Protein AF-A0AAV2TDB1-F1 (afdb_monomer_lite)

Secondary structure (DSSP, 8-state):
--HHHHHHTT---TT---SSGGGGSS--HHHHHSSSS---S--SHHHHHHHT------HHHHHT--GGGEEEEES--TT--HHHHHHHHHHHHHHTHHHHTTSS-S-PPPPP--------------------PPPS---S-----PSPEEEEEE-TTT--EEEEEEEE-SSHHHHHHHHHHHHHHHTS---SS-------SSTTGGG-EEEE-HHHHSTT---GGGT--SB--GGGT--B-SSSSSPPPPPP-----

Sequence (257 aa):
MDLSNRISEQKSDLNVWYPQIRSYGFYDPVMAGSIDGTDKVPHDRAILRVLNASYKPVCSSYIGFTPKATVFVGRLPYTVDEPTLFEALRKLLLSSKSRSSRHWRSRSPQPRSRHADEDDKTSKDRRARRQRSRSPFASPESVSTKWPKIRIVRNVVTGYPCGYAFACFESADDAARVLSSWQHQCNRFCPQGKAKPQGLDIPNGEKVILEPALGETLPGWRPRRLGGGLGGRKEAGQLRFGGVARPFRRPFTFSHT

Structure (mmCIF, N/CA/C/O backbone):
data_AF-A0AAV2TDB1-F1
#
_entry.id   AF-A0AAV2TDB1-F1
#
loop_
_atom_site.group_PDB
_atom_site.id
_atom_site.type_symbol
_atom_site.label_atom_id
_atom_site.label_alt_id
_atom_site.label_comp_id
_atom_site.label_asym_id
_atom_site.label_entity_id
_atom_site.label_seq_id
_atom_site.pdbx_PDB_ins_code
_atom_site.Cartn_x
_atom_site.Cartn_y
_atom_site.Cartn_z
_atom_site.occupancy
_atom_site.B_iso_or_equiv
_atom_site.auth_seq_id
_atom_site.auth_comp_id
_atom_site.auth_asym_id
_atom_site.auth_atom_id
_atom_site.pdbx_PDB_model_num
ATOM 1 N N . MET A 1 1 ? 14.658 27.438 -25.349 1.00 41.91 1 MET A N 1
ATOM 2 C CA . MET A 1 1 ? 15.416 27.060 -24.138 1.00 41.91 1 MET A CA 1
ATOM 3 C C . MET A 1 1 ? 14.788 25.796 -23.598 1.00 41.91 1 MET A C 1
ATOM 5 O O . MET A 1 1 ? 13.602 25.793 -23.297 1.00 41.91 1 MET A O 1
ATOM 9 N N . ASP A 1 2 ? 15.553 24.718 -23.664 1.00 41.25 2 ASP A N 1
ATOM 10 C CA . ASP A 1 2 ? 15.077 23.341 -23.687 1.00 41.25 2 ASP A CA 1
ATOM 11 C C . ASP A 1 2 ? 14.701 22.845 -22.275 1.00 41.25 2 ASP A C 1
ATOM 13 O O . ASP A 1 2 ? 15.463 23.022 -21.322 1.00 41.25 2 ASP A O 1
ATOM 17 N N . LEU A 1 3 ? 13.508 22.257 -22.121 1.00 41.34 3 LEU A N 1
ATOM 18 C CA . LEU A 1 3 ? 12.998 21.721 -20.842 1.00 41.34 3 LEU A CA 1
ATOM 19 C C . LEU A 1 3 ? 13.862 20.559 -20.319 1.00 41.34 3 LEU A C 1
ATOM 21 O O . LEU A 1 3 ? 13.837 20.257 -19.126 1.00 41.34 3 LEU A O 1
ATOM 25 N N . SER A 1 4 ? 14.654 19.952 -21.206 1.00 46.19 4 SER A N 1
ATOM 26 C CA . SER A 1 4 ? 15.685 18.958 -20.904 1.00 46.19 4 SER A CA 1
ATOM 27 C C . SER A 1 4 ? 16.757 19.500 -19.946 1.00 46.19 4 SER A C 1
ATOM 29 O O . SER A 1 4 ? 17.140 18.806 -19.001 1.00 46.19 4 SER A O 1
ATOM 31 N N . ASN A 1 5 ? 17.155 20.767 -20.104 1.00 40.50 5 ASN A N 1
ATOM 32 C CA . ASN A 1 5 ? 18.221 21.379 -19.307 1.00 40.50 5 ASN A CA 1
ATOM 33 C C . ASN A 1 5 ? 17.772 21.748 -17.887 1.00 40.50 5 ASN A C 1
ATOM 35 O O . ASN A 1 5 ? 18.563 21.718 -16.945 1.00 40.50 5 ASN A O 1
ATOM 39 N N . ARG A 1 6 ? 16.476 22.019 -17.693 1.00 39.34 6 ARG A N 1
ATOM 40 C CA . ARG A 1 6 ? 15.928 22.356 -16.370 1.00 39.34 6 ARG A CA 1
ATOM 41 C C . ARG A 1 6 ? 15.782 21.122 -15.462 1.00 39.34 6 ARG A C 1
ATOM 43 O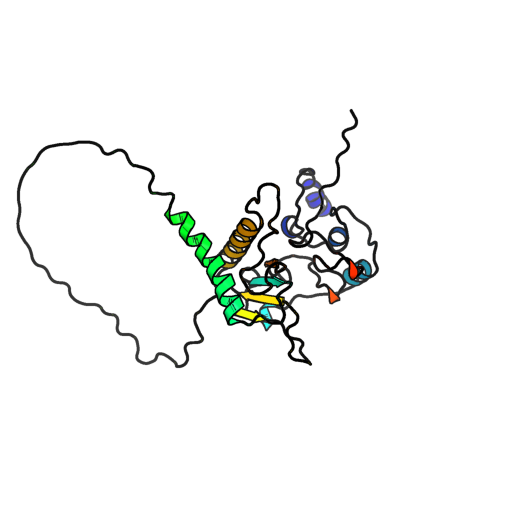 O . ARG A 1 6 ? 15.743 21.260 -14.244 1.00 39.34 6 ARG A O 1
ATOM 50 N N . ILE A 1 7 ? 15.739 19.919 -16.045 1.00 47.38 7 ILE A N 1
ATOM 51 C CA . ILE A 1 7 ? 15.765 18.640 -15.312 1.00 47.38 7 ILE A CA 1
ATOM 52 C C . ILE A 1 7 ? 17.213 18.210 -15.018 1.00 47.38 7 ILE A C 1
ATOM 54 O O . ILE A 1 7 ? 17.469 17.592 -13.984 1.00 47.38 7 ILE A O 1
ATOM 58 N N . SER A 1 8 ? 18.181 18.560 -15.875 1.00 41.69 8 SER A N 1
ATOM 59 C CA . SER A 1 8 ? 19.597 18.252 -15.626 1.00 41.69 8 SER A CA 1
ATOM 60 C C . SER A 1 8 ? 20.237 19.126 -14.543 1.00 41.69 8 SER A C 1
ATOM 62 O O . SER A 1 8 ? 21.132 18.648 -13.852 1.00 41.69 8 SER A O 1
ATOM 64 N N . GLU A 1 9 ? 19.762 20.358 -14.337 1.00 37.78 9 GLU A N 1
ATOM 65 C CA . GLU A 1 9 ? 20.316 21.284 -13.332 1.00 37.78 9 GLU A CA 1
ATOM 66 C C . GLU A 1 9 ? 19.864 21.014 -11.883 1.00 37.78 9 GLU A C 1
ATOM 68 O O . GLU A 1 9 ? 20.459 21.553 -10.957 1.00 37.78 9 GLU A O 1
ATOM 73 N N . GLN A 1 10 ? 18.890 20.124 -11.640 1.00 43.12 10 GLN A N 1
ATOM 74 C CA . GLN A 1 10 ? 18.557 19.642 -10.282 1.00 43.12 10 GLN A CA 1
ATOM 75 C C . GLN A 1 10 ? 19.325 18.373 -9.870 1.00 43.12 10 GLN A C 1
ATOM 77 O O . GLN A 1 10 ? 19.032 17.755 -8.847 1.00 43.12 10 GLN A O 1
ATOM 82 N N . LYS A 1 11 ? 20.311 17.944 -10.663 1.00 43.66 11 LYS A N 1
ATOM 83 C CA . LYS A 1 11 ? 21.023 16.672 -10.476 1.00 43.66 11 LYS A CA 1
ATOM 84 C C . LYS A 1 11 ? 22.318 16.809 -9.660 1.00 43.66 11 LYS A C 1
ATOM 86 O O . LYS A 1 11 ? 23.260 16.053 -9.886 1.00 43.66 11 LYS A O 1
ATOM 91 N N . SER A 1 12 ? 22.366 17.751 -8.715 1.00 41.41 12 SER A N 1
ATOM 92 C CA . SER A 1 12 ? 23.548 18.064 -7.894 1.00 41.41 12 SER A CA 1
ATOM 93 C C . SER A 1 12 ? 23.312 17.966 -6.377 1.00 41.41 12 SER A C 1
ATOM 95 O O . SER A 1 12 ? 23.893 18.739 -5.631 1.00 41.41 12 SER A O 1
ATOM 97 N N . ASP A 1 13 ? 22.523 16.983 -5.928 1.00 45.34 13 ASP A N 1
ATOM 98 C CA . ASP A 1 13 ? 22.465 16.511 -4.526 1.00 45.34 13 ASP A CA 1
ATOM 99 C C . ASP A 1 13 ? 22.601 14.969 -4.475 1.00 45.34 13 ASP A C 1
ATOM 101 O O . ASP A 1 13 ? 21.833 14.243 -3.841 1.00 45.34 13 ASP A O 1
ATOM 105 N N . LEU A 1 14 ? 23.577 14.423 -5.210 1.00 51.72 14 LEU A N 1
ATOM 106 C CA . LEU A 1 14 ? 23.729 12.985 -5.507 1.00 51.72 14 LEU A CA 1
ATOM 107 C C . LEU A 1 14 ? 24.139 12.081 -4.324 1.00 51.72 14 LEU A C 1
ATOM 109 O O . LEU A 1 14 ? 24.548 10.944 -4.547 1.00 51.72 14 LEU A O 1
ATOM 113 N N . ASN A 1 15 ? 24.010 12.531 -3.075 1.00 60.28 15 ASN A N 1
ATOM 114 C CA . ASN A 1 15 ? 24.388 11.734 -1.900 1.00 60.28 15 ASN A CA 1
ATOM 115 C C . ASN A 1 15 ? 23.232 11.394 -0.950 1.00 60.28 15 ASN A C 1
ATOM 117 O O . ASN A 1 15 ? 23.452 10.746 0.077 1.00 60.28 15 ASN A O 1
ATOM 121 N N . VAL A 1 16 ? 21.996 11.788 -1.271 1.00 72.81 16 VAL A N 1
ATOM 122 C CA . VAL A 1 16 ? 20.847 11.466 -0.418 1.00 72.81 16 VAL A CA 1
ATOM 123 C C . VAL A 1 16 ? 20.249 10.121 -0.825 1.00 72.81 16 VAL A C 1
ATOM 125 O O . VAL A 1 16 ? 19.535 9.990 -1.817 1.00 72.81 16 VAL A O 1
ATOM 128 N N . TRP A 1 17 ? 20.568 9.090 -0.044 1.00 83.44 17 TRP A N 1
ATOM 129 C CA . TRP A 1 17 ? 20.005 7.752 -0.201 1.00 83.44 17 TRP A CA 1
ATOM 130 C C . TRP A 1 17 ? 18.731 7.602 0.633 1.00 83.44 17 TRP A C 1
ATOM 132 O O . TRP A 1 17 ? 18.739 7.899 1.831 1.00 83.44 17 TRP A O 1
ATOM 142 N N . TYR A 1 18 ? 17.658 7.076 0.033 1.00 88.56 18 TYR A N 1
ATOM 143 C CA . TYR A 1 18 ? 16.420 6.789 0.753 1.00 88.56 18 TYR A CA 1
ATOM 144 C C . TYR A 1 18 ? 16.087 5.291 0.736 1.00 88.56 18 TYR A C 1
ATOM 146 O O . TYR A 1 18 ? 16.051 4.673 -0.325 1.00 88.56 18 TYR A O 1
ATOM 154 N N . PRO A 1 19 ? 15.722 4.694 1.885 1.00 90.75 19 PRO A N 1
ATOM 155 C CA . PRO A 1 19 ? 15.341 3.281 1.950 1.00 90.75 19 PRO A CA 1
ATOM 156 C C . PRO A 1 19 ? 13.999 2.978 1.270 1.00 90.75 19 PRO A C 1
ATOM 158 O O . PRO A 1 19 ? 13.665 1.812 1.057 1.00 90.75 19 PRO A O 1
ATOM 161 N N . GLN A 1 20 ? 13.187 3.999 0.993 1.00 93.56 20 GLN A N 1
ATOM 162 C CA . GLN A 1 20 ? 11.815 3.850 0.521 1.00 93.56 20 GLN A CA 1
ATOM 163 C C . GLN A 1 20 ? 11.602 4.616 -0.781 1.00 93.56 20 GLN A C 1
ATOM 165 O O . GLN A 1 20 ? 11.953 5.789 -0.879 1.00 93.56 20 GLN A O 1
ATOM 170 N N . ILE A 1 21 ? 10.939 3.981 -1.749 1.00 94.19 21 ILE A N 1
ATOM 171 C CA . ILE A 1 21 ? 10.706 4.549 -3.083 1.00 94.19 21 ILE A CA 1
ATOM 172 C C . ILE A 1 21 ? 9.862 5.825 -3.031 1.00 94.19 21 ILE A C 1
ATOM 174 O O . ILE A 1 21 ? 10.075 6.745 -3.811 1.00 94.19 21 ILE A O 1
ATOM 178 N N . ARG A 1 22 ? 8.951 5.935 -2.053 1.00 92.94 22 ARG A N 1
ATOM 179 C CA . ARG A 1 22 ? 8.110 7.129 -1.880 1.00 92.94 22 ARG A CA 1
ATOM 180 C C . ARG A 1 22 ? 8.920 8.408 -1.657 1.00 92.94 22 ARG A C 1
ATOM 182 O O . ARG A 1 22 ? 8.448 9.476 -2.022 1.00 92.94 22 ARG A O 1
ATOM 189 N N . SER A 1 23 ? 10.114 8.306 -1.069 1.00 93.19 23 SER A N 1
ATOM 190 C CA . SER A 1 23 ? 10.977 9.461 -0.797 1.00 93.19 23 SER A CA 1
ATOM 191 C C . SER A 1 23 ? 11.564 10.069 -2.070 1.00 93.19 23 SER A C 1
ATOM 193 O O . SER A 1 23 ? 11.931 11.235 -2.058 1.00 93.19 23 SER A O 1
ATOM 195 N N . TYR A 1 24 ? 11.590 9.312 -3.169 1.00 92.12 24 TYR A N 1
ATOM 196 C CA . TYR A 1 24 ? 12.001 9.793 -4.487 1.00 92.12 24 TYR A CA 1
ATOM 197 C C . TYR A 1 24 ? 10.859 10.478 -5.258 1.00 92.12 24 TYR A C 1
ATOM 199 O O . TYR A 1 24 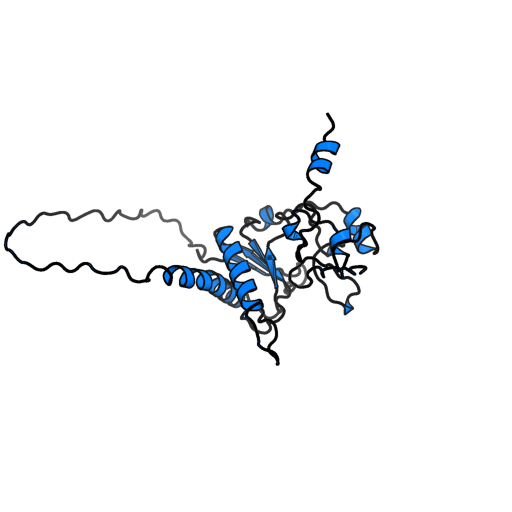? 11.086 11.031 -6.327 1.00 92.12 24 TYR A O 1
ATOM 207 N N . GLY A 1 25 ? 9.617 10.431 -4.758 1.00 93.19 25 GLY A N 1
ATOM 208 C CA . GLY A 1 25 ? 8.462 11.104 -5.367 1.00 93.19 25 GLY A CA 1
ATOM 209 C C . GLY A 1 25 ? 7.878 10.439 -6.622 1.00 93.19 25 GLY A C 1
ATOM 210 O O . GLY A 1 25 ? 6.810 10.845 -7.075 1.00 93.19 25 GLY A O 1
ATOM 211 N N . PHE A 1 26 ? 8.513 9.395 -7.158 1.00 94.19 26 PHE A N 1
ATOM 212 C CA . PHE A 1 26 ? 8.046 8.646 -8.327 1.00 94.19 26 PHE A CA 1
ATOM 213 C C . PHE A 1 26 ? 8.336 7.146 -8.171 1.00 94.19 26 PHE A C 1
ATOM 215 O O . PHE A 1 26 ? 9.329 6.750 -7.563 1.00 94.19 26 PHE A O 1
ATOM 222 N N . TYR A 1 27 ? 7.462 6.301 -8.713 1.00 96.06 27 TYR A N 1
ATOM 223 C CA . TYR A 1 27 ? 7.648 4.855 -8.778 1.00 96.06 27 TYR A CA 1
ATOM 224 C C . TYR A 1 27 ? 8.261 4.456 -10.122 1.00 96.06 27 TYR A C 1
ATOM 226 O O . TYR A 1 27 ? 7.571 4.435 -11.141 1.00 96.06 27 TYR A O 1
ATOM 234 N N . ASP A 1 28 ? 9.534 4.071 -10.104 1.00 95.69 28 ASP A N 1
ATOM 235 C CA . ASP A 1 28 ? 10.187 3.398 -11.226 1.00 95.69 28 ASP A CA 1
ATOM 236 C C . ASP A 1 28 ? 10.171 1.869 -10.995 1.00 95.69 28 ASP A C 1
ATOM 238 O O . ASP A 1 28 ? 10.717 1.386 -9.996 1.00 95.69 28 ASP A O 1
ATOM 242 N N . PRO A 1 29 ? 9.533 1.073 -11.879 1.00 96.12 29 PRO A N 1
ATOM 243 C CA . PRO A 1 29 ? 9.481 -0.378 -11.736 1.00 96.12 29 PRO A CA 1
ATOM 244 C C . PRO A 1 29 ? 10.842 -1.075 -11.849 1.00 96.12 29 PRO A C 1
ATOM 246 O O . PRO A 1 29 ? 10.986 -2.157 -11.278 1.00 96.12 29 PRO A O 1
ATOM 249 N N . VAL A 1 30 ? 11.804 -0.502 -12.580 1.00 96.25 30 VAL A N 1
ATOM 250 C CA . VAL A 1 30 ? 13.154 -1.062 -12.733 1.00 96.25 30 VAL A CA 1
ATOM 251 C C . VAL A 1 30 ? 13.917 -0.887 -11.426 1.00 96.25 30 VAL A C 1
ATOM 253 O O . VAL A 1 30 ? 14.366 -1.870 -10.837 1.00 96.25 30 VAL A O 1
ATOM 256 N N . MET A 1 31 ? 13.923 0.338 -10.901 1.00 95.12 31 MET A N 1
ATOM 257 C CA . MET A 1 31 ? 14.458 0.658 -9.580 1.00 95.12 31 MET A CA 1
ATOM 258 C C . MET A 1 31 ? 13.813 -0.202 -8.486 1.00 95.12 31 MET A C 1
ATOM 260 O O . MET A 1 31 ? 14.511 -0.786 -7.664 1.00 95.12 31 MET A O 1
ATOM 264 N N . ALA A 1 32 ? 12.484 -0.353 -8.495 1.00 96.06 32 ALA A N 1
ATOM 265 C CA . ALA A 1 32 ? 11.779 -1.216 -7.548 1.00 96.06 32 ALA A CA 1
ATOM 266 C C . ALA A 1 32 ? 12.132 -2.705 -7.709 1.00 96.06 32 ALA A C 1
ATOM 268 O O . ALA A 1 32 ? 11.925 -3.474 -6.777 1.00 96.06 32 ALA A O 1
ATOM 269 N N . GLY A 1 33 ? 12.633 -3.147 -8.864 1.00 95.06 33 GLY A N 1
ATOM 270 C CA . GLY A 1 33 ? 13.168 -4.497 -9.052 1.00 95.06 33 GLY A CA 1
ATOM 271 C C . GLY A 1 33 ? 14.522 -4.710 -8.371 1.00 95.06 33 GLY A C 1
ATOM 272 O O . GLY A 1 33 ? 14.840 -5.830 -7.979 1.00 95.06 33 GLY A O 1
ATOM 273 N N . SER A 1 34 ? 15.284 -3.635 -8.187 1.00 94.31 34 SER A N 1
ATOM 274 C CA . SER A 1 34 ? 16.644 -3.660 -7.661 1.00 94.31 34 SER A CA 1
ATOM 275 C C . SER A 1 34 ? 16.678 -3.647 -6.136 1.00 94.31 34 SER A C 1
ATOM 277 O O . SER A 1 34 ? 15.939 -2.904 -5.489 1.00 94.31 34 SER A O 1
ATOM 279 N N . ILE A 1 35 ? 17.563 -4.445 -5.535 1.00 92.25 35 ILE A N 1
ATOM 280 C CA . ILE A 1 35 ? 17.699 -4.518 -4.072 1.00 92.25 35 ILE A CA 1
ATOM 281 C C . ILE A 1 35 ? 18.180 -3.205 -3.454 1.00 92.25 35 ILE A C 1
ATOM 283 O O . ILE A 1 35 ? 17.818 -2.901 -2.317 1.00 92.25 35 ILE A O 1
ATOM 287 N N . ASP A 1 36 ? 18.980 -2.437 -4.182 1.00 91.62 36 ASP A N 1
ATOM 288 C CA . ASP A 1 36 ? 19.549 -1.165 -3.743 1.00 91.62 36 ASP A CA 1
ATOM 289 C C . ASP A 1 36 ? 18.957 0.050 -4.468 1.00 91.62 36 ASP A C 1
ATOM 291 O O . ASP A 1 36 ? 19.222 1.187 -4.077 1.00 91.62 36 ASP A O 1
ATOM 295 N N . GLY A 1 37 ? 18.096 -0.192 -5.461 1.00 91.56 37 GLY A N 1
ATOM 296 C CA . GLY A 1 37 ? 17.434 0.847 -6.239 1.00 91.56 37 GLY A CA 1
ATOM 297 C C . GLY A 1 37 ? 18.316 1.444 -7.335 1.00 91.56 37 GLY A C 1
ATOM 298 O O . GLY A 1 37 ? 18.044 2.557 -7.773 1.00 91.56 37 GLY A O 1
ATOM 299 N N . THR A 1 38 ? 19.378 0.754 -7.762 1.00 90.62 38 THR A N 1
ATOM 300 C CA . THR A 1 38 ? 20.338 1.310 -8.732 1.00 90.62 38 THR A CA 1
ATOM 301 C C . THR A 1 38 ? 20.174 0.790 -10.159 1.00 90.62 38 THR A C 1
ATOM 303 O O . THR A 1 38 ? 20.710 1.408 -11.085 1.00 90.62 38 THR A O 1
ATOM 306 N N . ASP A 1 39 ? 19.422 -0.299 -10.368 1.00 92.94 39 ASP A N 1
ATOM 307 C CA . ASP A 1 39 ? 19.207 -0.856 -11.707 1.00 92.94 39 ASP A CA 1
ATOM 308 C C . ASP A 1 39 ? 18.569 0.168 -12.647 1.00 92.94 39 ASP A C 1
ATOM 310 O O . ASP A 1 39 ? 17.629 0.882 -12.297 1.00 92.94 39 ASP A O 1
ATOM 314 N N . LYS A 1 40 ? 19.047 0.163 -13.892 1.00 93.69 40 LYS A N 1
ATOM 315 C CA . LYS A 1 40 ? 18.541 1.011 -14.982 1.00 93.69 40 LYS A CA 1
ATOM 316 C C . LYS A 1 40 ? 17.946 0.212 -16.136 1.00 93.69 40 LYS A C 1
ATOM 318 O O . LYS A 1 40 ? 17.348 0.787 -17.038 1.00 93.69 40 LYS A O 1
ATOM 323 N N . VAL A 1 41 ? 18.124 -1.109 -16.122 1.00 94.88 41 VAL A N 1
ATOM 324 C CA . VAL A 1 41 ? 17.717 -2.010 -17.202 1.00 94.88 41 VAL A CA 1
ATOM 325 C C . VAL A 1 41 ? 16.754 -3.057 -16.644 1.00 94.88 41 VAL A C 1
ATOM 327 O O . VAL A 1 41 ? 17.021 -3.622 -15.581 1.00 94.88 41 VAL A O 1
ATOM 330 N N . PRO A 1 42 ? 15.631 -3.339 -17.328 1.00 93.31 42 PRO A N 1
ATOM 331 C CA . PRO A 1 42 ? 14.707 -4.377 -16.897 1.00 93.31 42 PRO A CA 1
ATOM 332 C C . PRO A 1 42 ? 15.377 -5.756 -16.924 1.00 93.31 42 PRO A C 1
ATOM 334 O O . PRO A 1 42 ? 15.803 -6.223 -17.976 1.00 93.31 42 PRO A O 1
ATOM 337 N N . HIS A 1 43 ? 15.417 -6.428 -15.773 1.00 91.00 43 HIS A N 1
ATOM 338 C CA . HIS A 1 43 ? 16.086 -7.726 -15.620 1.00 91.00 43 HIS A CA 1
ATOM 339 C C . HIS A 1 43 ? 15.122 -8.914 -15.437 1.00 91.00 43 HIS A C 1
ATOM 341 O O . HIS A 1 43 ? 15.561 -10.060 -15.401 1.00 91.00 43 HIS A O 1
ATOM 347 N N . ASP A 1 44 ? 13.807 -8.678 -15.318 1.00 91.62 44 ASP A N 1
ATOM 348 C CA . ASP A 1 44 ? 12.810 -9.750 -15.206 1.00 91.62 44 ASP A CA 1
ATOM 349 C C . ASP A 1 44 ? 11.564 -9.525 -16.087 1.00 91.62 44 ASP A C 1
ATOM 351 O O . ASP A 1 44 ? 11.213 -8.404 -16.470 1.00 91.62 44 ASP A O 1
ATOM 355 N N . ARG A 1 45 ? 10.858 -10.622 -16.405 1.00 93.31 45 ARG A N 1
ATOM 356 C CA . ARG A 1 45 ? 9.650 -10.622 -17.259 1.00 93.31 45 ARG A CA 1
ATOM 357 C C . ARG A 1 45 ? 8.513 -9.768 -16.699 1.00 93.31 45 ARG A C 1
ATOM 359 O O . ARG A 1 45 ? 7.694 -9.256 -17.460 1.00 93.31 45 ARG A O 1
ATOM 366 N N . ALA A 1 46 ? 8.420 -9.630 -15.382 1.00 93.06 46 ALA A N 1
ATOM 367 C CA . ALA A 1 46 ? 7.392 -8.818 -14.762 1.00 93.06 46 ALA A CA 1
ATOM 368 C C . ALA A 1 46 ? 7.719 -7.318 -14.838 1.00 93.06 46 ALA A C 1
ATOM 370 O O . ALA A 1 46 ? 6.784 -6.538 -14.986 1.00 93.06 46 ALA A O 1
ATOM 371 N N . ILE A 1 47 ? 8.996 -6.916 -14.809 1.00 94.69 47 ILE A N 1
ATOM 372 C CA . ILE A 1 47 ? 9.435 -5.542 -15.092 1.00 94.69 47 ILE A CA 1
ATOM 373 C C . ILE A 1 47 ? 9.093 -5.185 -16.547 1.00 94.69 47 ILE A C 1
ATOM 375 O O . ILE A 1 47 ? 8.483 -4.151 -16.804 1.00 94.69 47 ILE A O 1
ATOM 379 N N . LEU A 1 48 ? 9.370 -6.079 -17.499 1.00 95.31 48 LEU A N 1
ATOM 380 C CA . LEU A 1 48 ? 8.967 -5.869 -18.896 1.00 95.31 48 LEU A CA 1
ATOM 381 C C . LEU A 1 48 ? 7.446 -5.719 -19.043 1.00 95.31 48 LEU A C 1
ATOM 383 O O . LEU A 1 48 ? 6.965 -4.819 -19.728 1.00 95.31 48 LEU A O 1
ATOM 387 N N . ARG A 1 49 ? 6.669 -6.563 -18.353 1.00 95.12 49 ARG A N 1
ATOM 388 C CA . ARG A 1 49 ? 5.203 -6.475 -18.368 1.00 95.12 49 ARG A CA 1
ATOM 389 C C . ARG A 1 49 ? 4.696 -5.145 -17.818 1.00 95.12 49 ARG A C 1
ATOM 391 O O . ARG A 1 49 ? 3.769 -4.585 -18.390 1.00 95.12 49 ARG A O 1
ATOM 398 N N . VAL A 1 50 ? 5.279 -4.641 -16.730 1.00 95.50 50 VAL A N 1
ATOM 399 C CA . VAL A 1 50 ? 4.818 -3.389 -16.115 1.00 95.50 50 VAL A CA 1
ATOM 400 C C . VAL A 1 50 ? 5.197 -2.162 -16.939 1.00 95.50 50 VAL A C 1
ATOM 402 O O . VAL A 1 50 ? 4.394 -1.234 -17.007 1.00 95.50 50 VAL A O 1
ATOM 405 N N . LEU A 1 51 ? 6.359 -2.175 -17.599 1.00 95.12 51 LEU A N 1
ATOM 406 C CA . LEU A 1 51 ? 6.779 -1.109 -18.513 1.00 95.12 51 LEU A CA 1
ATOM 407 C C . LEU A 1 51 ? 5.846 -0.996 -19.725 1.00 95.12 51 LEU A C 1
ATOM 409 O O . LEU A 1 51 ? 5.534 0.108 -20.157 1.00 95.12 51 LEU A O 1
ATOM 413 N N . ASN A 1 52 ? 5.326 -2.127 -20.205 1.00 95.12 52 ASN A N 1
ATOM 414 C CA . ASN A 1 52 ? 4.384 -2.173 -21.324 1.00 95.12 52 ASN A CA 1
ATOM 415 C C . ASN A 1 52 ? 2.907 -2.053 -20.898 1.00 95.12 52 ASN A C 1
ATOM 417 O O . ASN A 1 52 ? 2.015 -2.099 -21.742 1.00 95.12 52 ASN A O 1
ATOM 421 N N . ALA A 1 53 ? 2.615 -1.929 -19.599 1.00 93.50 53 ALA A N 1
ATOM 422 C CA . ALA A 1 53 ? 1.246 -1.894 -19.095 1.00 93.50 53 ALA A CA 1
ATOM 423 C C . ALA A 1 53 ? 0.726 -0.464 -18.900 1.00 93.50 53 ALA A C 1
ATOM 425 O O . ALA A 1 53 ? 1.289 0.346 -18.151 1.00 93.50 53 ALA A O 1
ATOM 426 N N . SER A 1 54 ? -0.453 -0.199 -19.464 1.00 91.25 54 SER A N 1
ATOM 427 C CA . SER A 1 54 ? -1.252 0.964 -19.087 1.00 91.25 54 SER A CA 1
ATOM 428 C C . SER A 1 54 ? -1.963 0.714 -17.756 1.00 91.25 54 SER A C 1
ATOM 430 O O . SER A 1 54 ? -2.494 -0.367 -17.493 1.00 91.25 54 SER A O 1
ATOM 432 N N . TYR A 1 55 ? -1.960 1.719 -16.887 1.00 90.88 55 TYR A N 1
ATOM 433 C CA . TYR A 1 55 ? -2.666 1.676 -15.615 1.00 90.88 55 TYR A CA 1
ATOM 434 C C . TYR A 1 55 ? -3.071 3.085 -15.215 1.00 90.88 55 TYR A C 1
ATOM 436 O O . TYR A 1 55 ? -2.220 3.953 -15.016 1.00 90.88 55 TYR A O 1
ATOM 444 N N . LYS A 1 56 ? -4.378 3.278 -15.051 1.00 87.62 56 LYS A N 1
ATOM 445 C CA . LYS A 1 56 ? -4.953 4.473 -14.452 1.00 87.62 56 LYS A CA 1
ATOM 446 C C . LYS A 1 56 ? -5.589 4.070 -13.122 1.00 87.62 56 LYS A C 1
ATOM 448 O O . LYS A 1 56 ? -6.526 3.270 -13.125 1.00 87.62 56 LYS A O 1
ATOM 453 N N . PRO A 1 57 ? -5.065 4.542 -11.987 1.00 81.94 57 PRO A N 1
ATOM 454 C CA . PRO A 1 57 ? -5.658 4.245 -10.698 1.00 81.94 57 PRO A CA 1
ATOM 455 C C . PRO A 1 57 ? -6.998 4.981 -10.552 1.00 81.94 57 PRO A C 1
ATOM 457 O O . PRO A 1 57 ? -7.128 6.135 -10.950 1.00 81.94 57 PRO A O 1
ATOM 460 N N . VAL A 1 58 ? -7.995 4.278 -10.025 1.00 79.50 58 VAL A N 1
ATOM 461 C CA . VAL A 1 58 ? -9.391 4.742 -9.886 1.00 79.50 58 VAL A CA 1
ATOM 462 C C . VAL A 1 58 ? -9.972 4.348 -8.521 1.00 79.50 58 VAL A C 1
ATOM 464 O O . VAL A 1 58 ? -11.176 4.292 -8.318 1.00 79.50 58 VAL A O 1
ATOM 467 N N . CYS A 1 59 ? -9.121 4.002 -7.560 1.00 69.81 59 CYS A N 1
ATOM 468 C CA . CYS A 1 59 ? -9.550 3.539 -6.246 1.00 69.81 59 CYS A CA 1
ATOM 469 C C . CYS A 1 59 ? -10.351 4.601 -5.475 1.00 69.81 59 CYS A C 1
ATOM 471 O O . CYS A 1 59 ? -11.307 4.239 -4.795 1.00 69.81 59 CYS A O 1
ATOM 473 N N . SER A 1 60 ? -10.015 5.888 -5.569 1.00 77.38 60 SER A N 1
ATOM 474 C CA . SER A 1 60 ? -10.745 6.945 -4.857 1.00 77.38 60 SER A CA 1
ATOM 475 C C . SER A 1 60 ? -12.200 7.055 -5.300 1.00 77.38 60 SER A C 1
ATOM 477 O O . SER A 1 60 ? -13.081 7.164 -4.447 1.00 77.38 60 SER A O 1
ATOM 479 N N . SER A 1 61 ? -12.472 6.942 -6.604 1.00 72.00 61 SER A N 1
ATOM 480 C CA . SER A 1 61 ? -13.826 7.064 -7.151 1.00 72.00 61 SER A CA 1
ATOM 481 C C . SER A 1 61 ? -14.735 5.896 -6.765 1.00 72.00 61 SER A C 1
ATOM 483 O O . SER A 1 61 ? -15.921 6.105 -6.540 1.00 72.00 61 SER A O 1
ATOM 485 N N . TYR A 1 62 ? -14.196 4.679 -6.634 1.00 68.00 62 TYR A N 1
ATOM 486 C CA . TYR A 1 62 ? -14.987 3.500 -6.248 1.00 68.00 62 TYR A CA 1
ATOM 487 C C . TYR A 1 62 ? -15.101 3.284 -4.739 1.00 68.00 62 TYR A C 1
ATOM 489 O O . TYR A 1 62 ? -16.023 2.611 -4.285 1.00 68.00 62 TYR A O 1
ATOM 497 N N . ILE A 1 63 ? -14.125 3.751 -3.959 1.00 67.88 63 ILE A N 1
ATOM 498 C CA . ILE A 1 63 ? -14.092 3.519 -2.511 1.00 67.88 63 ILE A CA 1
ATOM 499 C C . ILE A 1 63 ? -14.674 4.727 -1.747 1.00 67.88 63 ILE A C 1
ATOM 501 O O . ILE A 1 63 ? -15.058 4.593 -0.589 1.00 67.88 63 ILE A O 1
ATOM 505 N N . GLY A 1 64 ? -14.783 5.900 -2.384 1.00 72.50 64 GLY A N 1
ATOM 506 C CA . GLY A 1 64 ? -15.255 7.126 -1.731 1.00 72.50 64 GLY A CA 1
ATOM 507 C C . GLY A 1 64 ? -14.268 7.658 -0.687 1.00 72.50 64 GLY A C 1
ATOM 508 O O . GLY A 1 64 ? -14.657 8.363 0.242 1.00 72.50 64 GLY A O 1
ATOM 509 N N . PHE A 1 65 ? -12.993 7.278 -0.806 1.00 82.50 65 PHE A N 1
ATOM 510 C CA . PHE A 1 65 ? -11.927 7.628 0.129 1.00 82.50 65 PHE A CA 1
ATOM 511 C C . PHE A 1 65 ? -10.921 8.562 -0.532 1.00 82.50 65 PHE A C 1
ATOM 513 O O . PHE A 1 65 ? -10.571 8.397 -1.703 1.00 82.50 65 PHE A O 1
ATOM 520 N N . THR A 1 66 ? -10.403 9.520 0.235 1.00 89.81 66 THR A N 1
ATOM 521 C CA . THR A 1 66 ? -9.326 10.391 -0.235 1.00 89.81 66 THR A CA 1
ATOM 522 C C . THR A 1 66 ? -7.996 9.622 -0.172 1.00 89.81 66 THR A C 1
ATOM 524 O O . THR A 1 66 ? -7.621 9.123 0.895 1.00 89.81 66 THR A O 1
ATOM 527 N N . PRO A 1 67 ? -7.233 9.506 -1.280 1.00 91.19 67 PRO A N 1
ATOM 528 C CA . PRO A 1 67 ? -6.021 8.681 -1.309 1.00 91.19 67 PRO A CA 1
ATOM 529 C C . PRO A 1 67 ? -4.987 9.058 -0.247 1.00 91.19 67 PRO A C 1
ATOM 531 O O . PRO A 1 67 ? -4.386 8.186 0.373 1.00 91.19 67 PRO A O 1
ATOM 534 N N . LYS A 1 68 ? -4.813 10.361 0.007 1.00 93.44 68 LYS A N 1
ATOM 535 C CA . LYS A 1 68 ? -3.866 10.873 1.009 1.00 93.44 68 LYS A CA 1
ATOM 536 C C . LYS A 1 68 ? -4.290 10.578 2.454 1.00 93.44 68 LYS A C 1
ATOM 538 O O . LYS A 1 68 ? -3.421 10.477 3.310 1.00 93.44 68 LYS A O 1
ATOM 543 N N . ALA A 1 69 ? -5.587 10.410 2.725 1.00 95.00 69 ALA A N 1
ATOM 544 C CA . ALA A 1 69 ? -6.097 10.004 4.039 1.00 95.00 69 ALA A CA 1
ATOM 545 C C . ALA A 1 69 ? -6.298 8.487 4.157 1.00 95.00 69 ALA A C 1
ATOM 547 O O . ALA A 1 69 ? -6.893 8.017 5.125 1.00 95.00 69 ALA A O 1
ATOM 548 N N . THR A 1 70 ? -5.822 7.708 3.182 1.00 95.25 70 THR A N 1
ATOM 549 C CA . THR A 1 70 ? -5.998 6.257 3.162 1.00 95.25 70 THR A CA 1
ATOM 550 C C . THR A 1 70 ? -4.684 5.541 3.444 1.00 95.25 70 THR A C 1
ATOM 552 O O . THR A 1 70 ? -3.672 5.753 2.774 1.00 95.25 70 THR A O 1
ATOM 555 N N . VAL A 1 71 ? -4.728 4.627 4.410 1.00 96.56 71 VAL A N 1
ATOM 556 C CA . VAL A 1 71 ? -3.650 3.691 4.727 1.00 96.56 71 VAL A CA 1
ATOM 557 C C . VAL A 1 71 ? -3.960 2.337 4.098 1.00 96.56 71 VAL A C 1
ATOM 559 O O . VAL A 1 71 ? -5.051 1.786 4.255 1.00 96.56 71 VAL A O 1
ATOM 562 N N . PHE A 1 72 ? -2.985 1.792 3.384 1.00 96.56 72 PHE A N 1
ATOM 563 C CA . PHE A 1 72 ? -2.953 0.409 2.945 1.00 96.56 72 PHE A CA 1
ATOM 564 C C . PHE A 1 72 ? -2.473 -0.487 4.090 1.00 96.56 72 PHE A C 1
ATOM 566 O O . PHE A 1 72 ? -1.407 -0.262 4.664 1.00 96.56 72 PHE A O 1
ATOM 573 N N . VAL A 1 73 ? -3.248 -1.527 4.386 1.00 97.38 73 VAL A N 1
ATOM 574 C CA . VAL A 1 73 ? -2.919 -2.568 5.363 1.00 97.38 73 VAL A CA 1
ATOM 575 C C . VAL A 1 73 ? -2.605 -3.845 4.593 1.00 97.38 73 VAL A C 1
ATOM 577 O O . VAL A 1 73 ? -3.507 -4.491 4.065 1.00 97.38 73 VAL A O 1
ATOM 580 N N . GLY A 1 74 ? -1.329 -4.204 4.492 1.00 95.81 74 GLY A N 1
ATOM 581 C CA . GLY A 1 74 ? -0.871 -5.399 3.784 1.00 95.81 74 GLY A CA 1
ATOM 582 C C . GLY A 1 74 ? -0.548 -6.554 4.725 1.00 95.81 74 GLY A C 1
ATOM 583 O O . GLY A 1 74 ? -0.236 -6.343 5.895 1.00 95.81 74 GLY A O 1
ATOM 584 N N . ARG A 1 75 ? -0.554 -7.784 4.188 1.00 94.8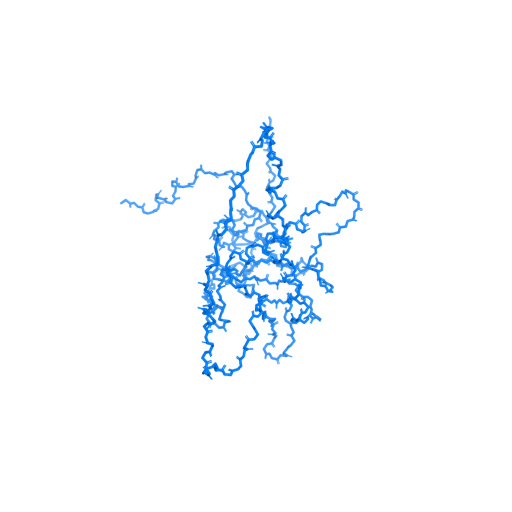1 75 ARG A N 1
ATOM 585 C CA . ARG A 1 75 ? -0.274 -9.020 4.949 1.00 94.81 75 ARG A CA 1
ATOM 586 C C . ARG A 1 75 ? -1.208 -9.189 6.154 1.00 94.81 75 ARG A C 1
ATOM 588 O O . ARG A 1 75 ? -0.798 -9.706 7.189 1.00 94.81 75 ARG A O 1
ATOM 595 N N . LEU A 1 76 ? -2.450 -8.744 5.996 1.00 96.69 76 LEU A N 1
ATOM 596 C CA . LEU A 1 76 ? -3.504 -8.911 6.980 1.00 96.69 76 LEU A CA 1
ATOM 597 C C . LEU A 1 76 ? -3.844 -10.407 7.096 1.00 96.69 76 LEU A C 1
ATOM 599 O O . LEU A 1 76 ? -4.072 -11.044 6.063 1.00 96.69 76 LEU A O 1
ATOM 603 N N . PRO A 1 77 ? -3.872 -10.989 8.305 1.00 96.06 77 PRO A N 1
ATOM 604 C CA . PRO A 1 77 ? -4.332 -12.359 8.489 1.00 96.06 77 PRO A CA 1
ATOM 605 C C . PRO A 1 77 ? -5.773 -12.528 8.004 1.00 96.06 77 PRO A C 1
ATOM 607 O O . PRO A 1 77 ? -6.618 -11.667 8.232 1.00 96.06 77 PRO A O 1
ATOM 610 N N . TYR A 1 78 ? -6.069 -13.654 7.354 1.00 96.56 78 TYR A N 1
ATOM 611 C CA . TYR A 1 78 ? -7.397 -13.910 6.781 1.00 96.56 78 TYR A CA 1
ATOM 612 C C . TYR A 1 78 ? -8.505 -14.062 7.832 1.00 96.56 78 TYR A C 1
ATOM 614 O O . TYR A 1 78 ? -9.677 -13.937 7.498 1.00 96.56 78 TYR A O 1
ATOM 622 N N . THR A 1 79 ? -8.136 -14.331 9.085 1.00 95.56 79 THR A N 1
ATOM 623 C CA . THR A 1 79 ? -9.054 -14.486 10.221 1.00 95.56 79 THR A CA 1
ATOM 624 C C . THR A 1 79 ? -9.474 -13.157 10.844 1.00 95.56 79 THR A C 1
ATOM 626 O O . THR A 1 79 ? -10.368 -13.146 11.680 1.00 95.56 79 THR A O 1
ATOM 629 N N . VAL A 1 80 ? -8.810 -12.052 10.495 1.00 96.44 80 VAL A N 1
ATOM 630 C CA . VAL A 1 80 ? -9.070 -10.745 11.107 1.00 96.44 80 VAL A CA 1
ATOM 631 C C . VAL A 1 80 ? -10.324 -10.127 10.504 1.00 96.44 80 VAL A C 1
ATOM 633 O O . VAL A 1 80 ? -10.466 -10.031 9.283 1.00 96.44 80 VAL A O 1
ATOM 636 N N . ASP A 1 81 ? -11.212 -9.677 11.382 1.00 95.75 81 ASP A N 1
ATOM 637 C CA . ASP A 1 81 ? -12.431 -8.966 11.037 1.00 95.75 81 ASP A CA 1
ATOM 638 C C . ASP A 1 81 ? -12.244 -7.438 11.076 1.00 95.75 81 ASP A C 1
ATOM 640 O O . ASP A 1 81 ? -11.204 -6.894 11.467 1.00 95.75 81 ASP A O 1
ATOM 644 N N . GLU A 1 82 ? -13.266 -6.728 10.604 1.00 95.88 82 GLU A N 1
ATOM 645 C CA . GLU A 1 82 ? -13.255 -5.268 10.549 1.00 95.88 82 GLU A CA 1
ATOM 646 C C . GLU A 1 82 ? -13.172 -4.614 11.943 1.00 95.88 82 GLU A C 1
ATOM 648 O O . GLU A 1 82 ? -12.331 -3.726 12.099 1.00 95.88 82 GLU A O 1
ATOM 653 N N . PRO A 1 83 ? -13.942 -5.037 12.971 1.00 96.69 83 PRO A N 1
ATOM 654 C CA . PRO A 1 83 ? -13.863 -4.445 14.308 1.00 96.69 83 PRO A CA 1
ATOM 655 C C . PRO A 1 83 ? -12.483 -4.573 14.962 1.00 96.69 83 PRO A C 1
ATOM 657 O O . PRO A 1 83 ? -11.997 -3.611 15.561 1.00 96.69 83 PRO A O 1
ATOM 660 N N . THR A 1 84 ? -11.818 -5.724 14.817 1.00 96.94 84 THR A N 1
ATOM 661 C CA . THR A 1 84 ? -10.466 -5.925 15.360 1.00 96.94 84 THR A CA 1
ATOM 662 C C . THR A 1 84 ? -9.467 -4.982 14.695 1.00 96.94 84 THR A C 1
ATOM 664 O O . THR A 1 84 ? -8.671 -4.324 15.371 1.00 96.94 84 THR A O 1
ATOM 667 N N . LEU A 1 85 ? -9.529 -4.864 13.363 1.00 97.44 85 LEU A N 1
ATOM 668 C CA . LEU A 1 85 ? -8.666 -3.946 12.622 1.00 97.44 85 LEU A CA 1
ATOM 669 C C . LEU A 1 85 ? -8.974 -2.474 12.953 1.00 97.44 85 LEU A C 1
ATOM 671 O O . LEU A 1 85 ? -8.048 -1.669 13.081 1.00 97.44 85 LEU A O 1
ATOM 675 N N . PHE A 1 86 ? -10.253 -2.129 13.127 1.00 97.12 86 PHE A N 1
ATOM 676 C CA . PHE A 1 86 ? -10.711 -0.801 13.537 1.00 97.12 86 PHE A CA 1
ATOM 677 C C . PHE A 1 86 ? -10.070 -0.377 14.850 1.00 97.12 86 PHE A C 1
ATOM 679 O O . PHE A 1 86 ? -9.450 0.687 14.918 1.00 97.12 86 PHE A O 1
ATOM 686 N N . GLU A 1 87 ? -10.173 -1.218 15.875 1.00 96.31 87 GLU A N 1
ATOM 687 C CA . GLU A 1 87 ? -9.675 -0.880 17.201 1.00 96.31 87 GLU A CA 1
ATOM 688 C C . GLU A 1 87 ? -8.145 -0.762 17.215 1.00 96.31 87 GLU A C 1
ATOM 690 O O . GLU A 1 87 ? -7.602 0.185 17.786 1.00 96.31 87 GLU A O 1
ATOM 695 N N . ALA A 1 88 ? -7.433 -1.642 16.506 1.00 95.88 88 ALA A N 1
ATOM 696 C CA . ALA A 1 88 ? -5.977 -1.565 16.396 1.00 95.88 88 ALA A CA 1
ATOM 697 C C . ALA A 1 88 ? -5.496 -0.263 15.724 1.00 95.88 88 ALA A C 1
ATOM 699 O O . ALA A 1 88 ? -4.591 0.412 16.225 1.00 95.88 88 ALA A O 1
ATOM 700 N N . LEU A 1 89 ? -6.123 0.140 14.614 1.00 96.56 89 LEU A N 1
ATOM 701 C CA . LEU A 1 89 ? -5.779 1.387 13.923 1.00 96.56 89 LEU A CA 1
ATOM 702 C C . LEU A 1 89 ? -6.198 2.628 14.721 1.00 96.56 89 LEU A C 1
ATOM 704 O O . LEU A 1 89 ? -5.477 3.629 14.746 1.00 96.56 89 LEU A O 1
ATOM 708 N N . ARG A 1 90 ? -7.331 2.564 15.426 1.00 95.06 90 ARG A N 1
ATOM 709 C CA . ARG A 1 90 ? -7.790 3.636 16.313 1.00 95.06 90 ARG A CA 1
ATOM 710 C C . ARG A 1 90 ? -6.838 3.840 17.490 1.00 95.06 90 ARG A C 1
ATOM 712 O O . ARG A 1 90 ? -6.502 4.984 17.798 1.00 95.06 90 ARG A O 1
ATOM 719 N N . LYS A 1 91 ? -6.342 2.765 18.109 1.00 93.62 91 LYS A N 1
ATOM 720 C CA . LYS A 1 91 ? -5.308 2.837 19.155 1.00 93.62 91 LYS A CA 1
ATOM 721 C C . LYS A 1 91 ? -4.053 3.558 18.656 1.00 93.62 91 LYS A C 1
ATOM 723 O O . LYS A 1 91 ? -3.554 4.448 19.345 1.00 93.62 91 LYS A O 1
ATOM 728 N N . LEU A 1 92 ? -3.575 3.243 17.447 1.00 93.69 92 LEU A N 1
ATOM 729 C CA . LEU A 1 92 ? -2.426 3.929 16.834 1.00 93.69 92 LEU A CA 1
ATOM 730 C C . LEU A 1 92 ? -2.680 5.427 16.619 1.00 93.69 92 LEU A C 1
ATOM 732 O O . LEU A 1 92 ? -1.796 6.247 16.885 1.00 93.69 92 LEU A O 1
ATOM 736 N N . LEU A 1 93 ? -3.891 5.785 16.184 1.00 93.94 93 LEU A N 1
ATOM 737 C CA . LEU A 1 93 ? -4.300 7.175 15.982 1.00 93.94 93 LEU A CA 1
ATOM 738 C C . LEU A 1 93 ? -4.353 7.965 17.300 1.00 93.94 93 LEU A C 1
ATOM 740 O O . LEU A 1 93 ? -3.988 9.141 17.344 1.00 93.94 93 LEU A O 1
ATOM 744 N N . LEU A 1 94 ? -4.810 7.334 18.384 1.00 90.94 94 LEU A N 1
ATOM 745 C CA . LEU A 1 94 ? -4.927 7.967 19.701 1.00 90.94 94 LEU A CA 1
ATOM 746 C C . LEU A 1 94 ? -3.590 8.024 20.455 1.00 90.94 94 LEU A C 1
ATOM 748 O O . LEU A 1 94 ? -3.347 8.980 21.195 1.00 90.94 94 LEU A O 1
ATOM 752 N N . SER A 1 95 ? -2.698 7.055 20.233 1.00 84.62 95 SER A N 1
ATOM 753 C CA . SER A 1 95 ? -1.380 6.980 20.881 1.00 84.62 95 SER A CA 1
ATOM 754 C C . SER A 1 95 ? -0.522 8.231 20.638 1.00 84.62 95 SER A C 1
ATOM 756 O O . SER A 1 95 ? 0.184 8.695 21.539 1.00 84.62 95 SER A O 1
ATOM 758 N N . SER A 1 96 ? -0.643 8.861 19.462 1.00 65.25 96 SER A N 1
ATOM 759 C CA . SER A 1 96 ? 0.099 10.087 19.139 1.00 65.25 96 SER A CA 1
ATOM 760 C C . SER A 1 96 ? -0.411 11.325 19.888 1.00 65.25 96 SER A C 1
ATOM 762 O O . SER A 1 96 ? 0.386 12.202 20.219 1.00 65.25 96 SER A O 1
ATOM 764 N N . LYS A 1 97 ? -1.716 11.408 20.204 1.00 60.31 97 LYS A N 1
ATOM 765 C CA . LYS A 1 97 ? -2.323 12.588 20.860 1.00 60.31 97 LYS A CA 1
ATOM 766 C C . LYS A 1 97 ? -1.856 12.771 22.311 1.00 60.31 97 LYS A C 1
ATOM 768 O O . LYS A 1 97 ? -1.731 13.900 22.773 1.00 60.31 97 LYS A O 1
ATOM 773 N N . SER A 1 98 ? -1.541 11.686 23.026 1.00 55.31 98 SER A N 1
ATOM 774 C CA . SER A 1 98 ? -1.133 11.764 24.442 1.00 55.31 98 SER A CA 1
ATOM 775 C C . SER A 1 98 ? 0.291 12.311 24.645 1.00 55.31 98 SER A C 1
ATOM 777 O O . SER A 1 98 ? 0.608 12.804 25.727 1.00 55.31 98 SER A O 1
ATOM 779 N N . ARG A 1 99 ? 1.162 12.264 23.624 1.00 54.12 99 ARG A N 1
ATOM 780 C CA . ARG A 1 99 ? 2.568 12.693 23.754 1.00 54.12 99 ARG A CA 1
ATOM 781 C C . ARG A 1 99 ? 2.738 14.216 23.708 1.00 54.12 99 ARG A C 1
ATOM 783 O O . ARG A 1 99 ? 3.530 14.737 24.488 1.00 54.12 99 ARG A O 1
ATOM 790 N N . SER A 1 100 ? 1.959 14.935 22.894 1.00 51.53 100 SER A N 1
ATOM 791 C CA . SER A 1 100 ? 2.050 16.406 22.802 1.00 51.53 100 SER A CA 1
ATOM 792 C C . SER A 1 100 ? 1.558 17.138 24.057 1.00 51.53 100 SER A C 1
ATOM 794 O O . SER A 1 100 ? 2.002 18.247 24.327 1.00 51.53 100 SER A O 1
ATOM 796 N N . SER A 1 101 ? 0.706 16.518 24.880 1.00 50.12 101 SER A N 1
ATOM 797 C CA . SER A 1 101 ? 0.215 17.123 26.131 1.00 50.12 101 SER A CA 1
ATOM 798 C C . SER A 1 101 ? 1.240 17.107 27.279 1.00 50.12 101 SER A C 1
ATOM 800 O O . SER A 1 101 ? 1.050 17.821 28.264 1.00 50.12 101 SER A O 1
ATOM 802 N N . ARG A 1 102 ? 2.318 16.315 27.189 1.00 47.28 102 ARG A N 1
ATOM 803 C CA . ARG A 1 102 ? 3.267 16.131 28.305 1.00 47.28 102 ARG A CA 1
ATOM 804 C C . ARG A 1 102 ? 4.467 17.081 28.277 1.00 47.28 102 ARG A C 1
ATOM 806 O O . ARG A 1 102 ? 5.233 17.080 29.230 1.00 47.28 102 ARG A O 1
ATOM 813 N N . HIS A 1 103 ? 4.633 17.890 27.227 1.00 42.97 103 HIS A N 1
ATOM 814 C CA . HIS A 1 103 ? 5.857 18.676 27.016 1.00 42.97 103 HIS A CA 1
ATOM 815 C C . HIS A 1 103 ? 5.740 20.189 27.315 1.00 42.97 103 HIS A C 1
ATOM 817 O O . HIS A 1 103 ? 6.696 20.916 27.091 1.00 42.97 103 HIS A O 1
ATOM 823 N N . TRP A 1 104 ? 4.623 20.679 27.878 1.00 35.12 104 TRP A N 1
ATOM 824 C CA . TRP A 1 104 ? 4.485 22.093 28.307 1.00 35.12 104 TRP A CA 1
ATOM 825 C C . TRP A 1 104 ? 4.401 22.294 29.835 1.00 35.12 104 TRP A C 1
ATOM 827 O O . TRP A 1 104 ? 4.090 23.375 30.321 1.00 35.12 104 TRP A O 1
ATOM 837 N N . ARG A 1 105 ? 4.696 21.274 30.650 1.00 39.56 105 ARG A N 1
ATOM 838 C CA . ARG A 1 105 ? 4.800 21.444 32.115 1.00 39.56 105 ARG A CA 1
ATOM 839 C C . ARG A 1 105 ? 6.253 21.413 32.577 1.00 39.56 105 ARG A C 1
ATOM 841 O O . ARG A 1 105 ? 6.618 20.650 33.464 1.00 39.56 105 ARG A O 1
ATOM 848 N N . SER A 1 106 ? 7.070 22.274 31.982 1.00 44.25 106 SER A N 1
ATOM 849 C CA . SER A 1 106 ? 8.413 22.590 32.468 1.00 44.25 106 SER A CA 1
ATOM 850 C C . SER A 1 106 ? 8.368 23.967 33.128 1.00 44.25 106 SER A C 1
ATOM 852 O O . SER A 1 106 ? 8.419 24.983 32.449 1.00 44.25 106 SER A O 1
ATOM 854 N N . ARG A 1 107 ? 8.188 23.957 34.455 1.00 42.41 107 ARG A N 1
ATOM 855 C CA . ARG A 1 107 ? 8.552 24.991 35.445 1.00 42.41 107 ARG A CA 1
ATOM 856 C C . ARG A 1 107 ? 8.750 26.426 34.917 1.00 42.41 107 ARG A C 1
ATOM 858 O O . ARG A 1 107 ? 9.853 26.798 34.532 1.00 42.41 107 ARG A O 1
ATOM 865 N N . SER A 1 108 ? 7.732 27.270 35.071 1.00 39.91 108 SER A N 1
ATOM 866 C CA . SER A 1 108 ? 7.947 28.715 35.224 1.00 39.91 108 SER A CA 1
ATOM 867 C C . SER A 1 108 ? 8.465 28.996 36.648 1.00 39.91 108 SER A C 1
ATOM 869 O O . SER A 1 108 ? 7.857 28.501 37.602 1.00 39.91 108 SER A O 1
ATOM 871 N N . PRO A 1 109 ? 9.561 29.753 36.839 1.00 42.66 109 PRO A N 1
ATOM 872 C CA . PRO A 1 109 ? 9.975 30.231 38.158 1.00 42.66 109 PRO A CA 1
ATOM 873 C C . PRO A 1 109 ? 8.952 31.244 38.688 1.00 42.66 109 PRO A C 1
ATOM 875 O O . PRO A 1 109 ? 8.577 32.174 37.979 1.00 42.66 109 PRO A O 1
ATOM 878 N N . GLN A 1 110 ? 8.483 31.062 39.922 1.00 41.25 110 GLN A N 1
ATOM 879 C CA . GLN A 1 110 ? 7.589 32.019 40.576 1.00 41.25 110 GLN A CA 1
ATOM 880 C C . GLN A 1 110 ? 8.370 33.245 41.069 1.00 41.25 110 GLN A C 1
ATOM 882 O O . GLN A 1 110 ? 9.378 33.059 41.757 1.00 41.25 110 GLN A O 1
ATOM 887 N N . PRO A 1 111 ? 7.902 34.482 40.825 1.00 40.19 111 PRO A N 1
ATOM 888 C CA . PRO A 1 111 ? 8.341 35.625 41.599 1.00 40.19 111 PRO A CA 1
ATOM 889 C C . PRO A 1 111 ? 7.536 35.703 42.901 1.00 40.19 111 PRO A C 1
ATOM 891 O O . PRO A 1 111 ? 6.310 35.614 42.916 1.00 40.19 111 PRO A O 1
ATOM 894 N N . ARG A 1 112 ? 8.257 35.867 44.011 1.00 40.16 112 ARG A N 1
ATOM 895 C CA . ARG A 1 112 ? 7.700 36.249 45.310 1.00 40.16 112 ARG A CA 1
ATOM 896 C C . ARG A 1 112 ? 7.230 37.705 45.248 1.00 40.16 112 ARG A C 1
ATOM 898 O O . ARG A 1 112 ? 8.037 38.567 44.920 1.00 40.16 112 ARG A O 1
ATOM 905 N N . SER A 1 113 ? 6.024 37.992 45.726 1.00 38.09 113 SER A N 1
ATOM 906 C CA . SER A 1 113 ? 5.746 39.266 46.397 1.00 38.09 113 SER A CA 1
ATOM 907 C C . SER A 1 113 ? 4.672 39.086 47.467 1.00 38.09 113 SER A C 1
ATOM 909 O O . SER A 1 113 ? 3.670 38.405 47.266 1.00 38.09 113 SER A O 1
ATOM 911 N N . ARG A 1 114 ? 4.953 39.668 48.633 1.00 39.19 114 ARG A N 1
ATOM 912 C CA . ARG A 1 114 ? 4.060 39.816 49.781 1.00 39.19 114 ARG A CA 1
ATOM 913 C C . ARG A 1 114 ? 3.259 41.116 49.650 1.00 39.19 114 ARG A C 1
ATOM 915 O O . ARG A 1 114 ? 3.740 42.046 49.012 1.00 39.19 114 ARG A O 1
ATOM 922 N N . HIS A 1 115 ? 2.177 41.152 50.424 1.00 35.91 115 HIS A N 1
ATOM 923 C CA . HIS A 1 115 ? 1.431 42.288 50.980 1.00 35.91 115 HIS A CA 1
ATOM 924 C C . HIS A 1 115 ? -0.004 42.469 50.475 1.00 35.91 115 HIS A C 1
ATOM 926 O O . HIS A 1 115 ? -0.312 42.280 49.303 1.00 35.91 115 HIS A O 1
ATOM 932 N N . ALA A 1 116 ? -0.846 42.692 51.484 1.00 37.72 116 ALA A N 1
ATOM 933 C CA . ALA A 1 116 ? -2.295 42.704 51.534 1.00 37.72 116 ALA A CA 1
ATOM 934 C C . ALA A 1 116 ? -2.875 44.021 51.004 1.00 37.72 116 ALA A C 1
ATOM 936 O O . ALA A 1 116 ? -2.143 45.001 50.909 1.00 37.72 116 ALA A O 1
ATOM 937 N N . ASP A 1 117 ? -4.161 44.016 50.647 1.00 34.56 117 ASP A N 1
ATOM 938 C CA . ASP A 1 117 ? -5.204 44.825 51.299 1.00 34.56 117 ASP A CA 1
ATOM 939 C C . ASP A 1 117 ? -6.561 44.669 50.576 1.00 34.56 117 ASP A C 1
ATOM 941 O O . ASP A 1 117 ? -6.673 43.992 49.553 1.00 34.56 117 ASP A O 1
ATOM 945 N N . GLU A 1 118 ? -7.579 45.201 51.244 1.00 39.69 118 GLU A N 1
ATOM 946 C CA . GLU A 1 118 ? -9.014 44.901 51.306 1.00 39.69 118 GLU A CA 1
ATOM 947 C C . GLU A 1 118 ? -9.942 45.287 50.125 1.00 39.69 118 GLU A C 1
ATOM 949 O O . GLU A 1 118 ? -9.587 46.037 49.222 1.00 39.69 118 GLU A O 1
ATOM 954 N N . ASP A 1 119 ? -11.179 44.772 50.264 1.00 35.78 119 ASP A N 1
ATOM 955 C CA . ASP A 1 119 ? -12.500 45.282 49.840 1.00 35.78 119 ASP A CA 1
ATOM 956 C C . ASP A 1 119 ? -12.933 45.308 48.358 1.00 35.78 119 ASP A C 1
ATOM 958 O O . ASP A 1 119 ? -12.342 45.947 47.498 1.00 35.78 119 ASP A O 1
ATOM 962 N N . ASP A 1 120 ? -14.071 44.661 48.051 1.00 37.91 120 ASP A N 1
ATOM 963 C CA . ASP A 1 120 ? -15.389 45.332 47.970 1.00 37.91 120 ASP A CA 1
ATOM 964 C C . ASP A 1 120 ? -16.477 44.401 47.370 1.00 37.91 120 ASP A C 1
ATOM 966 O O . ASP A 1 120 ? -16.220 43.456 46.619 1.00 37.91 120 ASP A O 1
ATOM 970 N N . LYS A 1 121 ? -17.726 44.639 47.778 1.00 35.94 121 LYS A N 1
ATOM 971 C CA . LYS A 1 121 ? -18.949 43.882 47.496 1.00 35.94 121 LYS A CA 1
ATOM 972 C C . LYS A 1 121 ? -19.623 44.302 46.180 1.00 35.94 121 LYS A C 1
ATOM 974 O O . LYS A 1 121 ? -19.493 45.415 45.697 1.00 35.94 121 LYS A O 1
ATOM 979 N N . THR A 1 122 ? -20.569 43.444 45.776 1.00 33.34 122 THR A N 1
ATOM 980 C CA . THR A 1 122 ? -21.668 43.659 44.804 1.00 33.34 122 THR A CA 1
ATOM 981 C C . THR A 1 122 ? -21.248 43.502 43.335 1.00 33.34 122 THR A C 1
ATOM 983 O O . THR A 1 122 ? -20.188 43.925 42.923 1.00 33.34 122 THR A O 1
ATOM 986 N N . SER A 1 123 ? -21.999 42.851 42.451 1.00 38.25 123 SER A N 1
ATOM 987 C CA . SER A 1 123 ? -23.448 42.890 42.281 1.00 38.25 123 SER A CA 1
ATOM 988 C C . SER A 1 123 ? -23.918 41.713 41.408 1.00 38.25 123 SER A C 1
ATOM 990 O O . SER A 1 123 ? -23.208 41.192 40.549 1.00 38.25 123 SER A O 1
ATOM 992 N N . LYS A 1 124 ? -25.150 41.271 41.672 1.00 40.41 124 LYS A N 1
ATOM 993 C CA . LYS A 1 124 ? -25.921 40.338 40.848 1.00 40.41 124 LYS A CA 1
ATOM 994 C C . LYS A 1 124 ? -26.183 40.976 39.485 1.00 40.41 124 LYS A C 1
ATOM 996 O O . LYS A 1 124 ? -26.830 42.012 39.462 1.00 40.41 124 LYS A O 1
ATOM 1001 N N . ASP A 1 125 ? -25.858 40.294 38.386 1.00 37.16 125 ASP A N 1
ATOM 1002 C CA . ASP A 1 125 ? -26.655 40.443 37.168 1.00 37.16 125 ASP A CA 1
ATOM 1003 C C . ASP A 1 125 ? -26.627 39.224 36.230 1.00 37.16 125 ASP A C 1
ATOM 1005 O O . ASP A 1 125 ? -25.641 38.856 35.597 1.00 37.16 125 ASP A O 1
ATOM 1009 N N . ARG A 1 126 ? -27.790 38.573 36.198 1.00 41.16 126 ARG A N 1
ATOM 1010 C CA . ARG A 1 126 ? -28.532 38.105 35.021 1.00 41.16 126 ARG A CA 1
ATOM 1011 C C . ARG A 1 126 ? -27.742 37.944 33.708 1.00 41.16 126 ARG A C 1
ATOM 1013 O O . ARG A 1 126 ? -27.613 38.889 32.938 1.00 41.16 126 ARG A O 1
ATOM 1020 N N . ARG A 1 127 ? -27.519 36.687 33.300 1.00 39.34 127 ARG A N 1
ATOM 1021 C CA . ARG A 1 127 ? -27.983 36.224 31.973 1.00 39.34 127 ARG A CA 1
ATOM 1022 C C . ARG A 1 127 ? -28.044 34.704 31.865 1.00 39.34 127 ARG A C 1
ATOM 1024 O O . ARG A 1 127 ? -27.102 34.021 31.479 1.00 39.34 127 ARG A O 1
ATOM 1031 N N . ALA A 1 128 ? -29.233 34.186 32.147 1.00 40.19 128 ALA A N 1
ATOM 1032 C CA . ALA A 1 128 ? -29.687 32.951 31.543 1.00 40.19 128 ALA A CA 1
ATOM 1033 C C . ALA A 1 128 ? -29.892 33.153 30.029 1.00 40.19 128 ALA A C 1
ATOM 1035 O O . ALA A 1 128 ? -30.279 34.235 29.582 1.00 40.19 128 ALA A O 1
ATOM 1036 N N . ARG A 1 129 ? -29.766 32.038 29.297 1.00 38.84 129 ARG A N 1
ATOM 1037 C CA . ARG A 1 129 ? -30.371 31.746 27.985 1.00 38.84 129 ARG A CA 1
ATOM 1038 C C . ARG A 1 129 ? -29.509 32.028 26.747 1.00 38.84 129 ARG A C 1
ATOM 1040 O O . ARG A 1 129 ? -29.468 33.132 26.217 1.00 38.84 129 ARG A O 1
ATOM 1047 N N . ARG A 1 130 ? -29.001 30.932 26.171 1.00 40.72 130 ARG A N 1
ATOM 1048 C CA . ARG A 1 130 ? -29.386 30.482 24.817 1.00 40.72 130 ARG A CA 1
ATOM 1049 C C . ARG A 1 130 ? -28.912 29.044 24.575 1.00 40.72 130 ARG A C 1
ATOM 1051 O O . ARG A 1 130 ? -27.888 28.800 23.948 1.00 40.72 130 ARG A O 1
ATOM 1058 N N . GLN A 1 131 ? -29.704 28.079 25.046 1.00 40.47 131 GLN A N 1
ATOM 1059 C CA . GLN A 1 131 ? -29.749 26.773 24.394 1.00 40.47 131 GLN A CA 1
ATOM 1060 C C . GLN A 1 131 ? -30.327 26.999 22.993 1.00 40.47 131 GLN A C 1
ATOM 1062 O O . GLN A 1 131 ? -31.466 27.443 22.855 1.00 40.47 131 GLN A O 1
ATOM 1067 N N . ARG A 1 132 ? -29.519 26.773 21.953 1.00 38.62 132 ARG A N 1
ATOM 1068 C CA . ARG A 1 132 ? -30.020 26.699 20.579 1.00 38.62 132 ARG A CA 1
ATOM 1069 C C . ARG A 1 132 ? -30.780 25.387 20.436 1.00 38.62 132 ARG A C 1
ATOM 1071 O O . ARG A 1 132 ? -30.189 24.313 20.525 1.00 38.62 132 ARG A O 1
ATOM 1078 N N . SER A 1 133 ? -32.084 25.508 20.239 1.00 41.28 133 SER A N 1
ATOM 1079 C CA . SER A 1 133 ? -32.998 24.429 19.895 1.00 41.28 133 SER A CA 1
ATOM 1080 C C . SER A 1 133 ? -32.460 23.669 18.682 1.00 41.28 133 SER A C 1
ATOM 1082 O O . SER A 1 133 ? -32.216 24.258 17.628 1.00 41.28 133 SER A O 1
ATOM 1084 N N . ARG A 1 134 ? -32.243 22.362 18.841 1.00 43.91 134 ARG A N 1
ATOM 1085 C CA . ARG A 1 134 ? -32.021 21.450 17.717 1.00 43.91 134 ARG A CA 1
ATOM 1086 C C . ARG A 1 134 ? -33.329 21.358 16.924 1.00 43.91 134 ARG A C 1
ATOM 1088 O O . ARG A 1 134 ? -34.392 21.206 17.516 1.00 43.91 134 ARG A O 1
ATOM 1095 N N . SER A 1 135 ? -33.233 21.516 15.607 1.00 46.25 135 SER A N 1
ATOM 1096 C CA . SER A 1 135 ? -34.348 21.393 14.662 1.00 46.25 135 SER A CA 1
ATOM 1097 C C . SER A 1 135 ? -35.028 20.016 14.775 1.00 46.25 135 SER A C 1
ATOM 1099 O O . SER A 1 135 ? -34.317 19.024 14.948 1.00 46.25 135 SER A O 1
ATOM 1101 N N . PRO A 1 136 ? -36.364 19.928 14.629 1.00 51.09 136 PRO A N 1
ATOM 1102 C CA . PRO A 1 136 ? -37.098 18.662 14.614 1.00 51.09 136 PRO A CA 1
ATOM 1103 C C . PRO A 1 136 ? -36.951 17.888 13.286 1.00 51.09 136 PRO A C 1
ATOM 1105 O O . PRO A 1 136 ? -37.441 16.772 13.185 1.00 51.09 136 PRO A O 1
ATOM 1108 N N . PHE A 1 137 ? -36.251 18.439 12.285 1.00 43.28 137 PHE A N 1
ATOM 1109 C CA . PHE A 1 137 ? -35.999 17.807 10.978 1.00 43.28 137 PHE A CA 1
ATOM 1110 C C . PHE A 1 137 ? -34.624 17.113 10.889 1.00 43.28 137 PHE A C 1
ATOM 1112 O O . PHE A 1 137 ? -33.949 17.175 9.863 1.00 43.28 137 PHE A O 1
ATOM 1119 N N . ALA A 1 138 ? -34.158 16.473 11.964 1.00 46.38 138 ALA A N 1
ATOM 1120 C CA . ALA A 1 138 ? -32.970 15.625 11.879 1.00 46.38 138 ALA A CA 1
ATOM 1121 C C . ALA A 1 138 ? -33.325 14.326 11.132 1.00 46.38 138 ALA A C 1
ATOM 1123 O O . ALA A 1 138 ? -34.010 13.463 11.677 1.00 46.38 138 ALA A O 1
ATOM 1124 N N . SER A 1 139 ? -32.888 14.227 9.874 1.00 49.50 139 SER A N 1
ATOM 1125 C CA . SER A 1 139 ? -33.064 13.059 9.004 1.00 49.50 139 SER A CA 1
ATOM 1126 C C . SER A 1 139 ? -32.581 11.750 9.652 1.00 49.50 139 SER A C 1
ATOM 1128 O O . SER A 1 139 ? -31.634 11.772 10.446 1.00 49.50 139 SER A O 1
ATOM 1130 N N . PRO A 1 140 ? -33.211 10.610 9.313 1.00 55.25 140 PRO A N 1
ATOM 1131 C CA . PRO A 1 140 ? -32.956 9.330 9.956 1.00 55.25 140 PRO A CA 1
ATOM 1132 C C . PRO A 1 140 ? -31.632 8.708 9.481 1.00 55.25 140 PRO A C 1
ATOM 1134 O O . PRO A 1 140 ? -31.182 8.957 8.368 1.00 55.25 140 PRO A O 1
ATOM 1137 N N . GLU A 1 141 ? -31.059 7.866 10.346 1.00 43.41 141 GLU A N 1
ATOM 1138 C CA . GLU A 1 141 ? -29.880 7.004 10.145 1.00 43.41 141 GLU A CA 1
ATOM 1139 C C . GLU A 1 141 ? -28.503 7.675 10.254 1.00 43.41 141 GLU A C 1
ATOM 1141 O O . GLU A 1 141 ? -27.827 8.035 9.291 1.00 43.41 141 GLU A O 1
ATOM 1146 N N . SER A 1 142 ? -28.019 7.751 11.496 1.00 49.53 142 SER A N 1
ATOM 1147 C CA . SER A 1 142 ? -26.613 7.990 11.804 1.00 49.53 142 SER A CA 1
ATOM 1148 C C . SER A 1 142 ? -25.747 6.849 11.253 1.00 49.53 142 SER A C 1
ATOM 1150 O O . SER A 1 142 ? -25.467 5.872 11.953 1.00 49.53 142 SER A O 1
ATOM 1152 N N . VAL A 1 143 ? -25.286 6.976 10.008 1.00 55.81 143 VAL A N 1
ATOM 1153 C CA . VAL A 1 143 ? -24.118 6.237 9.515 1.00 55.81 143 VAL A CA 1
ATOM 1154 C C . VAL A 1 143 ? -23.016 6.440 10.552 1.00 55.81 143 VAL A C 1
ATOM 1156 O O . VAL A 1 143 ? -22.617 7.578 10.803 1.00 55.81 143 VAL A O 1
ATOM 1159 N N . SER A 1 144 ? -22.593 5.354 11.208 1.00 55.31 144 SER A N 1
ATOM 1160 C CA . SER A 1 144 ? -21.586 5.350 12.275 1.00 55.31 144 SER A CA 1
ATOM 1161 C C . SER A 1 144 ? -20.471 6.352 11.962 1.00 55.31 144 SER A C 1
ATOM 1163 O O . SER A 1 144 ? -19.646 6.135 11.077 1.00 55.31 144 SER A O 1
ATOM 1165 N N . THR A 1 145 ? -20.450 7.476 12.681 1.00 70.50 145 THR A N 1
ATOM 1166 C CA . THR A 1 145 ? -19.486 8.581 12.509 1.00 70.50 145 THR A CA 1
ATOM 1167 C C . THR A 1 145 ? -18.115 8.216 13.094 1.00 70.50 145 THR A C 1
ATOM 1169 O O . THR A 1 145 ? -17.392 9.052 13.630 1.00 70.50 145 THR A O 1
ATOM 1172 N N . LYS A 1 146 ? -17.777 6.926 13.097 1.00 86.81 146 LYS A N 1
ATOM 1173 C CA . LYS A 1 146 ? -16.582 6.394 13.738 1.00 86.81 146 LYS A CA 1
ATOM 1174 C C . LYS A 1 146 ? -15.502 6.205 12.681 1.00 86.81 146 LYS A C 1
ATOM 1176 O O . LYS A 1 146 ? -15.698 5.502 11.696 1.00 86.81 146 LYS A O 1
ATOM 1181 N N . TRP A 1 147 ? -14.358 6.837 12.913 1.00 90.56 147 TRP A N 1
ATOM 1182 C CA . TRP A 1 147 ? -13.155 6.700 12.096 1.00 90.56 147 TRP A CA 1
ATOM 1183 C C . TRP A 1 147 ? -12.145 5.761 12.773 1.00 90.56 147 TRP A C 1
ATOM 1185 O O . TRP A 1 147 ? -12.050 5.783 14.007 1.00 90.56 147 TRP A O 1
ATOM 1195 N N . PRO A 1 148 ? -11.362 4.979 12.002 1.00 94.38 148 PRO A N 1
ATOM 1196 C CA . PRO A 1 148 ? -11.291 4.944 10.531 1.00 94.38 148 PRO A CA 1
ATOM 1197 C C . PRO A 1 148 ? -12.415 4.145 9.843 1.00 94.38 148 PRO A C 1
ATOM 1199 O O . PRO A 1 148 ? -12.935 3.191 10.406 1.00 94.38 148 PRO A O 1
ATOM 1202 N N . LYS A 1 149 ? -12.738 4.484 8.588 1.00 92.56 149 LYS A N 1
ATOM 1203 C CA . LYS A 1 149 ? -13.591 3.658 7.715 1.00 92.56 149 LYS A CA 1
ATOM 1204 C C . LYS A 1 149 ? -12.738 2.569 7.074 1.00 92.56 149 LYS A C 1
ATOM 1206 O O . LYS A 1 149 ? -11.739 2.887 6.427 1.00 92.56 149 LYS A O 1
ATOM 1211 N N . ILE A 1 150 ? -13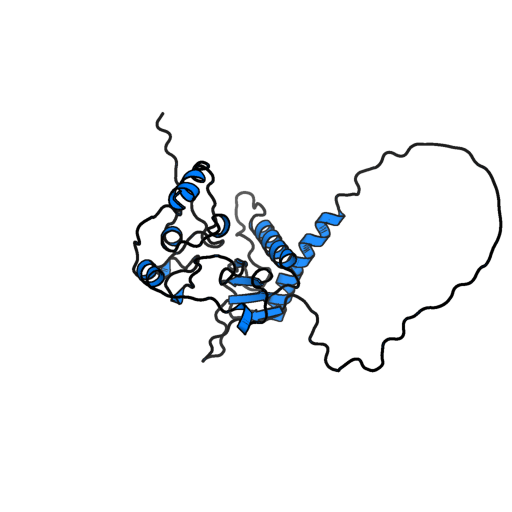.112 1.304 7.236 1.00 94.19 150 ILE A N 1
ATOM 1212 C CA . ILE A 1 150 ? -12.293 0.169 6.800 1.00 94.19 150 ILE A CA 1
ATOM 1213 C C . ILE A 1 150 ? -12.974 -0.583 5.666 1.00 94.19 150 ILE A C 1
ATOM 1215 O O . ILE A 1 150 ? -14.174 -0.821 5.670 1.00 94.19 150 ILE A O 1
ATOM 1219 N N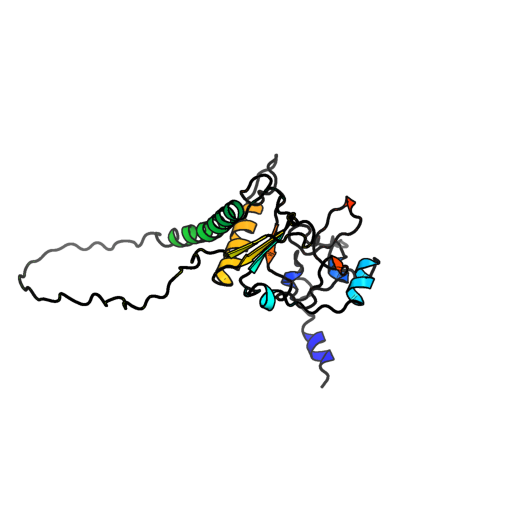 . ARG A 1 151 ? -12.170 -0.997 4.688 1.00 93.38 151 ARG A N 1
ATOM 1220 C CA . ARG A 1 151 ? -12.572 -1.912 3.626 1.00 93.38 151 ARG A CA 1
ATOM 1221 C C . ARG A 1 151 ? -11.559 -3.041 3.520 1.00 93.38 151 ARG A C 1
ATOM 1223 O O . ARG A 1 151 ? -10.485 -2.866 2.940 1.00 93.38 151 ARG A O 1
ATOM 1230 N N . ILE A 1 152 ? -11.914 -4.209 4.051 1.00 95.75 152 ILE A N 1
ATOM 1231 C CA . ILE A 1 152 ? -11.164 -5.449 3.821 1.00 95.75 152 ILE A CA 1
ATOM 1232 C C . ILE A 1 152 ? -11.439 -5.907 2.392 1.00 95.75 152 ILE A C 1
ATOM 1234 O O . ILE A 1 152 ? -12.593 -6.044 1.983 1.00 95.75 152 ILE A O 1
ATOM 1238 N N . VAL A 1 153 ? -10.383 -6.131 1.610 1.00 93.94 153 VAL A N 1
ATOM 1239 C CA . VAL A 1 153 ? -10.554 -6.587 0.233 1.00 93.94 153 VAL A CA 1
ATOM 1240 C C . VAL A 1 153 ? -10.791 -8.086 0.220 1.00 93.94 153 VAL A C 1
ATOM 1242 O O . VAL A 1 153 ? -10.048 -8.852 0.832 1.00 93.94 153 VAL A O 1
ATOM 1245 N N . ARG A 1 154 ? -11.834 -8.488 -0.498 1.00 95.19 154 ARG A N 1
ATOM 1246 C CA . ARG A 1 154 ? -12.259 -9.872 -0.668 1.00 95.19 154 ARG A CA 1
ATOM 1247 C C . ARG A 1 154 ? -12.152 -10.272 -2.130 1.00 95.19 154 ARG A C 1
ATOM 1249 O O . ARG A 1 154 ? -12.225 -9.426 -3.023 1.00 95.19 154 ARG A O 1
ATOM 1256 N N . ASN A 1 155 ? -11.962 -11.561 -2.363 1.00 94.44 155 ASN A N 1
ATOM 1257 C CA . ASN A 1 155 ? -12.067 -12.140 -3.686 1.00 94.44 155 ASN A CA 1
ATOM 1258 C C . ASN A 1 155 ? -13.518 -11.987 -4.159 1.00 94.44 155 ASN A C 1
ATOM 1260 O O . ASN A 1 155 ? -14.444 -12.331 -3.430 1.00 94.44 155 ASN A O 1
ATOM 1264 N N . VAL A 1 156 ? -13.708 -11.454 -5.365 1.00 92.06 156 VAL A N 1
ATOM 1265 C CA . VAL A 1 156 ? -15.042 -11.132 -5.897 1.00 92.06 156 VAL A CA 1
ATOM 1266 C C . VAL A 1 156 ? -15.898 -12.367 -6.179 1.00 92.06 156 VAL A C 1
ATOM 1268 O O . VAL A 1 156 ? -17.115 -12.262 -6.157 1.00 92.06 156 VAL A O 1
ATOM 1271 N N . VAL A 1 157 ? -15.273 -13.522 -6.425 1.00 94.81 157 VAL A N 1
ATOM 1272 C CA . VAL A 1 157 ? -15.969 -14.785 -6.702 1.00 94.81 157 VAL A CA 1
ATOM 1273 C C . VAL A 1 157 ? -16.236 -15.540 -5.406 1.00 94.81 157 VAL A C 1
ATOM 1275 O O . VAL A 1 157 ? -17.355 -15.962 -5.152 1.00 94.81 157 VAL A O 1
ATOM 1278 N N . THR A 1 158 ? -15.211 -15.713 -4.569 1.00 96.12 158 THR A N 1
ATOM 1279 C CA . THR A 1 158 ? -15.306 -16.598 -3.396 1.00 96.12 158 THR A CA 1
ATOM 1280 C C . THR A 1 158 ? -15.705 -15.885 -2.106 1.00 96.12 158 THR A C 1
ATOM 1282 O O . THR A 1 158 ? -15.993 -16.540 -1.111 1.00 96.12 158 THR A O 1
ATOM 1285 N N . GLY A 1 159 ? -15.654 -14.551 -2.062 1.00 94.88 159 GLY A N 1
ATOM 1286 C CA . GLY A 1 159 ? -15.910 -13.759 -0.853 1.00 94.88 159 GLY A CA 1
ATOM 1287 C C . GLY A 1 159 ? -14.820 -13.853 0.227 1.00 94.88 159 GLY A C 1
ATOM 1288 O O . GLY A 1 159 ? -14.853 -13.096 1.208 1.00 94.88 159 GLY A O 1
ATOM 1289 N N . TYR A 1 160 ? -13.822 -14.729 0.058 1.00 96.06 160 TYR A N 1
ATOM 1290 C CA . TYR A 1 160 ? -12.729 -14.883 1.016 1.00 96.06 160 TYR A CA 1
ATOM 1291 C C . TYR A 1 160 ? -11.833 -13.634 1.062 1.00 96.06 160 TYR A C 1
ATOM 1293 O O . TYR A 1 160 ? -11.579 -13.022 0.020 1.00 96.06 160 TYR A O 1
ATOM 1301 N N . PRO A 1 161 ? -11.321 -13.238 2.242 1.00 96.62 161 PRO A N 1
ATOM 1302 C CA . PRO A 1 161 ? -10.395 -12.114 2.358 1.00 96.62 161 PRO A CA 1
ATOM 1303 C C . PRO A 1 161 ? -9.116 -12.328 1.534 1.00 96.62 161 PRO A C 1
ATOM 1305 O O . PRO A 1 161 ? -8.523 -13.400 1.551 1.00 96.62 161 PRO A O 1
ATOM 1308 N N . CYS A 1 162 ? -8.641 -11.282 0.858 1.00 95.62 162 CYS A N 1
ATOM 1309 C CA . CYS A 1 162 ? -7.410 -11.305 0.056 1.00 95.62 162 CYS A CA 1
ATOM 1310 C C . CYS A 1 162 ? -6.139 -11.017 0.875 1.00 95.62 162 CYS A C 1
ATOM 1312 O O . CYS A 1 162 ? -5.046 -10.943 0.314 1.00 95.62 162 CYS A O 1
ATOM 1314 N N . GLY A 1 163 ? -6.265 -10.815 2.190 1.00 95.69 163 GLY A N 1
ATOM 1315 C CA . GLY A 1 163 ? -5.133 -10.551 3.082 1.00 95.69 163 GLY A CA 1
ATOM 1316 C C . GLY A 1 163 ? -4.609 -9.113 3.022 1.00 95.69 163 GLY A C 1
ATOM 1317 O O . GLY A 1 163 ? -3.438 -8.853 3.318 1.00 95.69 163 GLY A O 1
ATOM 1318 N N . TYR A 1 164 ? -5.460 -8.168 2.618 1.00 96.19 164 TYR A N 1
ATOM 1319 C CA . TYR A 1 164 ? -5.184 -6.738 2.711 1.00 96.19 164 TYR A CA 1
ATOM 1320 C C . TYR A 1 164 ? -6.468 -5.913 2.850 1.00 96.19 164 TYR A C 1
ATOM 1322 O O . TYR A 1 164 ? -7.562 -6.364 2.499 1.00 96.19 164 TYR A O 1
ATOM 1330 N N . ALA A 1 165 ? -6.322 -4.691 3.350 1.00 96.19 165 ALA A N 1
ATOM 1331 C CA . ALA A 1 165 ? -7.413 -3.748 3.550 1.00 96.19 165 ALA A CA 1
ATOM 1332 C C . ALA A 1 165 ? -6.979 -2.310 3.236 1.00 96.19 165 ALA A C 1
ATOM 1334 O O . ALA A 1 165 ? -5.788 -2.002 3.161 1.00 96.19 165 ALA A O 1
ATOM 1335 N N . PHE A 1 166 ? -7.963 -1.430 3.078 1.00 95.56 166 PHE A N 1
ATOM 1336 C CA . PHE A 1 166 ? -7.776 0.016 3.037 1.00 95.56 166 PHE A CA 1
ATOM 1337 C C . PHE A 1 166 ? -8.521 0.647 4.207 1.00 95.56 166 PHE A C 1
ATOM 1339 O O . PHE A 1 166 ? -9.699 0.357 4.411 1.00 95.56 166 PHE A O 1
ATOM 1346 N N . ALA A 1 167 ? -7.839 1.501 4.961 1.00 95.62 167 ALA A N 1
ATOM 1347 C CA . ALA A 1 167 ? -8.412 2.247 6.070 1.00 95.62 167 ALA A CA 1
ATOM 1348 C C . ALA A 1 167 ? -8.342 3.743 5.760 1.00 95.62 167 ALA A C 1
ATOM 1350 O O . ALA A 1 167 ? -7.250 4.306 5.668 1.00 95.62 167 ALA A O 1
ATOM 1351 N N . CYS A 1 168 ? -9.496 4.376 5.574 1.00 94.62 168 CYS A N 1
ATOM 1352 C CA . CYS A 1 168 ? -9.597 5.817 5.391 1.00 94.62 168 CYS A CA 1
ATOM 1353 C C . CYS A 1 168 ? -9.793 6.494 6.736 1.00 94.62 168 CYS A C 1
ATOM 1355 O O . CYS A 1 168 ? -10.643 6.097 7.535 1.00 94.62 168 CYS A O 1
ATOM 1357 N N . PHE A 1 169 ? -9.020 7.541 6.959 1.00 94.62 169 PHE A N 1
ATOM 1358 C CA . PHE A 1 169 ? -9.129 8.412 8.111 1.00 94.62 169 PHE A CA 1
ATOM 1359 C C . PHE A 1 169 ? -9.870 9.690 7.733 1.00 94.62 169 PHE A C 1
ATOM 1361 O O . PHE A 1 169 ? -10.118 9.962 6.559 1.00 94.62 169 PHE A O 1
ATOM 1368 N N . GLU A 1 170 ? -10.221 10.468 8.750 1.00 92.44 170 GLU A N 1
ATOM 1369 C CA . GLU A 1 170 ? -10.900 11.749 8.576 1.00 92.44 170 GLU A CA 1
ATOM 1370 C C . GLU A 1 170 ? -10.032 12.763 7.816 1.00 92.44 170 GLU A C 1
ATOM 1372 O O . GLU A 1 170 ? -10.540 13.538 7.010 1.00 92.44 170 GLU A O 1
ATOM 1377 N N . SER A 1 171 ? -8.713 12.727 8.029 1.00 94.00 171 SER A N 1
ATOM 1378 C CA . SER A 1 171 ? -7.764 13.644 7.402 1.00 94.00 171 SER A CA 1
ATOM 1379 C C . SER A 1 171 ? -6.488 12.932 6.936 1.00 94.00 171 SER A C 1
ATOM 1381 O O . SER A 1 171 ? -6.140 11.844 7.409 1.00 94.00 171 SER A O 1
ATOM 1383 N N . ALA A 1 172 ? -5.758 13.566 6.015 1.00 95.12 172 ALA A N 1
ATOM 1384 C CA . ALA A 1 172 ? -4.437 13.097 5.596 1.00 95.12 172 ALA A CA 1
ATOM 1385 C C . ALA A 1 172 ? -3.427 13.099 6.758 1.00 95.12 172 ALA A C 1
ATOM 1387 O O . ALA A 1 172 ? -2.595 12.196 6.853 1.00 95.12 172 ALA A O 1
ATOM 1388 N N . ASP A 1 173 ? -3.545 14.056 7.679 1.00 95.75 173 ASP A N 1
ATOM 1389 C CA . ASP A 1 173 ? -2.684 14.139 8.859 1.00 95.75 173 ASP A CA 1
ATOM 1390 C C . ASP A 1 173 ? -2.942 12.980 9.822 1.00 95.75 173 ASP A C 1
ATOM 1392 O O . ASP A 1 173 ? -2.010 12.442 10.411 1.00 95.75 173 ASP A O 1
ATOM 1396 N N . ASP A 1 174 ? -4.195 12.551 9.971 1.00 96.00 174 ASP A N 1
ATOM 1397 C CA . ASP A 1 174 ? -4.567 11.387 10.779 1.00 96.00 174 ASP A CA 1
ATOM 1398 C C . ASP A 1 174 ? -3.918 10.112 10.230 1.00 96.00 174 ASP A C 1
ATOM 1400 O O . ASP A 1 174 ? -3.288 9.364 10.984 1.00 96.00 174 ASP A O 1
ATOM 1404 N N . ALA A 1 175 ? -3.993 9.907 8.912 1.00 96.44 175 ALA A N 1
ATOM 1405 C CA . ALA A 1 175 ? -3.328 8.795 8.239 1.00 96.44 175 ALA A CA 1
ATOM 1406 C C . ALA A 1 175 ? -1.799 8.852 8.411 1.00 96.44 175 ALA A C 1
ATOM 1408 O O . ALA A 1 175 ? -1.173 7.846 8.760 1.00 96.44 175 ALA A O 1
ATOM 1409 N N . ALA A 1 176 ? -1.192 10.031 8.235 1.00 96.00 176 ALA A N 1
ATOM 1410 C CA . ALA A 1 176 ? 0.242 10.232 8.433 1.00 96.00 176 ALA A CA 1
ATOM 1411 C C . ALA A 1 176 ? 0.671 9.947 9.882 1.00 96.00 176 ALA A C 1
ATOM 1413 O O . ALA A 1 176 ? 1.683 9.283 10.108 1.00 96.00 176 ALA A O 1
ATOM 1414 N N . ARG A 1 177 ? -0.119 10.379 10.874 1.00 95.38 177 ARG A N 1
ATOM 1415 C CA . ARG A 1 177 ? 0.137 10.096 12.295 1.00 95.38 177 ARG A CA 1
ATOM 1416 C C . ARG A 1 177 ? 0.091 8.606 12.599 1.00 95.38 177 ARG A C 1
ATOM 1418 O O . ARG A 1 177 ? 0.959 8.127 13.322 1.00 95.38 177 ARG A O 1
ATOM 1425 N N . VAL A 1 178 ? -0.871 7.870 12.045 1.00 96.31 178 VAL A N 1
ATOM 1426 C CA . VAL A 1 178 ? -0.960 6.411 12.226 1.00 96.31 178 VAL A CA 1
ATOM 1427 C C . VAL A 1 178 ? 0.269 5.714 11.654 1.00 96.31 178 VAL A C 1
ATOM 1429 O O . VAL A 1 178 ? 0.871 4.892 12.344 1.00 96.31 178 VAL A O 1
ATOM 1432 N N . LEU A 1 179 ? 0.682 6.079 10.437 1.00 95.38 179 LEU A N 1
ATOM 1433 C CA . LEU A 1 179 ? 1.882 5.530 9.803 1.00 95.38 179 LEU A CA 1
ATOM 1434 C C . LEU A 1 179 ? 3.143 5.807 10.636 1.00 95.38 179 LEU A C 1
ATOM 1436 O O . LEU A 1 179 ? 3.923 4.888 10.880 1.00 95.38 179 LEU A O 1
ATOM 1440 N N . SER A 1 180 ? 3.317 7.039 11.121 1.00 93.38 180 SER A N 1
ATOM 1441 C CA . SER A 1 180 ? 4.459 7.421 11.962 1.00 93.38 180 SER A CA 1
ATOM 1442 C C . SER A 1 180 ? 4.445 6.707 13.316 1.00 93.38 180 SER A C 1
ATOM 1444 O O . SER A 1 180 ? 5.460 6.146 13.721 1.00 93.38 180 SER A O 1
ATOM 1446 N N . SER A 1 181 ? 3.300 6.666 14.007 1.00 92.88 181 SER A N 1
ATOM 1447 C CA . SER A 1 181 ? 3.128 5.936 15.272 1.00 92.88 181 SER A CA 1
ATOM 1448 C C . SER A 1 181 ? 3.485 4.460 15.127 1.00 92.88 181 SER A C 1
ATOM 1450 O O . SER A 1 181 ? 4.238 3.926 15.942 1.00 92.88 181 SER A O 1
ATOM 1452 N N . TRP A 1 182 ? 2.976 3.817 14.075 1.00 93.31 182 TRP A N 1
ATOM 1453 C CA . TRP A 1 182 ? 3.262 2.419 13.783 1.00 93.31 182 TRP A CA 1
ATOM 1454 C C . TRP A 1 182 ? 4.744 2.202 13.473 1.00 93.31 182 TRP A C 1
ATOM 1456 O O . TRP A 1 182 ? 5.375 1.344 14.084 1.00 93.31 182 TRP A O 1
ATOM 1466 N N . GLN A 1 183 ? 5.348 3.036 12.623 1.00 89.25 183 GLN A N 1
ATOM 1467 C CA . GLN A 1 183 ? 6.773 2.939 12.308 1.00 89.25 183 GLN A CA 1
ATOM 1468 C C . GLN A 1 183 ? 7.654 3.125 13.555 1.00 89.25 183 GLN A C 1
ATOM 1470 O O . GLN A 1 183 ? 8.611 2.378 13.751 1.00 89.25 183 GLN A O 1
ATOM 1475 N N . HIS A 1 184 ? 7.320 4.070 14.439 1.00 86.31 184 HIS A N 1
ATOM 1476 C CA . HIS A 1 184 ? 8.013 4.248 15.719 1.00 86.31 184 HIS A CA 1
ATOM 1477 C C . HIS A 1 184 ? 7.830 3.062 16.672 1.00 86.31 184 HIS A C 1
ATOM 1479 O O . HIS A 1 184 ? 8.738 2.766 17.448 1.00 86.31 184 HIS A O 1
ATOM 1485 N N . GLN A 1 185 ? 6.676 2.391 16.645 1.00 85.00 185 GLN A N 1
ATOM 1486 C CA . GLN A 1 185 ? 6.450 1.167 17.411 1.00 85.00 185 GLN A CA 1
ATOM 1487 C C . GLN A 1 185 ? 7.300 0.013 16.867 1.00 85.00 185 GLN A C 1
ATOM 1489 O O . GLN A 1 185 ? 7.976 -0.647 17.650 1.00 85.00 185 GLN A O 1
ATOM 1494 N N . CYS A 1 186 ? 7.346 -0.176 15.545 1.00 81.62 186 CYS A N 1
ATOM 1495 C CA . CYS A 1 186 ? 8.170 -1.208 14.914 1.00 81.62 186 CYS A CA 1
ATOM 1496 C C . CYS A 1 186 ? 9.679 -0.967 15.093 1.00 81.62 186 CYS A C 1
ATOM 1498 O O . CYS A 1 186 ? 10.438 -1.929 15.179 1.00 81.62 186 CYS A O 1
ATOM 1500 N N . ASN A 1 187 ? 10.108 0.300 15.151 1.00 74.12 187 ASN A N 1
ATOM 1501 C CA . ASN A 1 187 ? 11.511 0.696 15.312 1.00 74.12 187 ASN A CA 1
ATOM 1502 C C . ASN A 1 187 ? 11.960 0.825 16.776 1.00 74.12 187 ASN A C 1
ATOM 1504 O O . ASN A 1 187 ? 13.129 1.135 17.018 1.00 74.12 187 ASN A O 1
ATOM 1508 N N . ARG A 1 188 ? 11.068 0.651 17.764 1.00 65.62 188 ARG A N 1
ATOM 1509 C CA . ARG A 1 188 ? 11.460 0.762 19.173 1.00 65.62 188 ARG A CA 1
ATOM 1510 C C . ARG A 1 188 ? 12.459 -0.356 19.502 1.00 65.62 188 ARG A C 1
ATOM 1512 O O . ARG A 1 188 ? 12.151 -1.535 19.383 1.00 65.62 188 ARG A O 1
ATOM 1519 N N . PHE A 1 189 ? 13.667 0.075 19.857 1.00 44.91 189 PHE A N 1
ATOM 1520 C CA . PHE A 1 189 ? 14.879 -0.710 20.086 1.00 44.91 189 PHE A CA 1
ATOM 1521 C C . PHE A 1 189 ? 14.625 -1.938 20.981 1.00 44.91 189 PHE A C 1
ATOM 1523 O O . PHE A 1 189 ? 14.216 -1.787 22.131 1.00 44.91 189 PHE A O 1
ATOM 1530 N N . CYS A 1 190 ? 14.912 -3.140 20.474 1.00 49.25 190 CYS A N 1
ATOM 1531 C CA . CYS A 1 190 ? 15.169 -4.314 21.306 1.00 49.25 190 CYS A CA 1
ATOM 1532 C C . CYS A 1 190 ? 16.690 -4.432 21.468 1.00 49.25 190 CYS A C 1
ATOM 1534 O O . CYS A 1 190 ? 17.371 -4.683 20.468 1.00 49.25 190 CYS A O 1
ATOM 1536 N N . PRO A 1 191 ? 17.241 -4.245 22.681 1.00 44.09 191 PRO A N 1
ATOM 1537 C CA . PRO A 1 191 ? 18.626 -4.593 22.959 1.00 44.09 191 PRO A CA 1
ATOM 1538 C C . PRO A 1 191 ? 18.874 -6.061 22.595 1.00 44.09 191 PRO A C 1
ATOM 1540 O O . PRO A 1 191 ? 17.971 -6.898 22.659 1.00 44.09 191 PRO A O 1
ATOM 1543 N N . GLN A 1 192 ? 20.092 -6.334 22.143 1.00 47.53 192 GLN A N 1
ATOM 1544 C CA . GLN A 1 192 ? 20.553 -7.596 21.571 1.00 47.53 192 GLN A CA 1
ATOM 1545 C C . GLN A 1 192 ? 20.053 -8.823 22.355 1.00 47.53 192 GLN A C 1
ATOM 1547 O O . GLN A 1 192 ? 20.434 -9.030 23.500 1.00 47.53 192 GLN A O 1
ATOM 1552 N N . GLY A 1 193 ? 19.219 -9.646 21.706 1.00 49.19 193 GLY A N 1
ATOM 1553 C CA . GLY A 1 193 ? 18.765 -10.930 22.259 1.00 49.19 193 GLY A CA 1
ATOM 1554 C C . GLY A 1 193 ? 17.252 -11.171 22.227 1.00 49.19 193 GLY A C 1
ATOM 1555 O O . GLY A 1 193 ? 16.670 -11.501 23.246 1.00 49.19 193 GLY A O 1
ATOM 1556 N N . LYS A 1 194 ? 16.631 -11.082 21.040 1.00 51.75 194 LYS A N 1
ATOM 1557 C CA . LYS A 1 194 ? 15.240 -11.489 20.713 1.00 51.75 194 LYS A CA 1
ATOM 1558 C C . LYS A 1 194 ? 14.084 -10.654 21.314 1.00 51.75 194 LYS A C 1
ATOM 1560 O O . LYS A 1 194 ? 13.577 -10.943 22.385 1.00 51.75 194 LYS A O 1
ATOM 1565 N N . ALA A 1 195 ? 13.508 -9.792 20.471 1.00 47.47 195 ALA A N 1
ATOM 1566 C CA . ALA A 1 195 ? 12.077 -9.779 20.128 1.00 47.47 195 ALA A CA 1
ATOM 1567 C C . ALA A 1 195 ? 11.919 -9.137 18.729 1.00 47.47 195 ALA A C 1
ATOM 1569 O O . ALA A 1 195 ? 12.623 -8.189 18.393 1.00 47.47 195 ALA A O 1
ATOM 1570 N N . LYS A 1 196 ? 11.085 -9.729 17.861 1.00 53.69 196 LYS A N 1
ATOM 1571 C CA . LYS A 1 196 ? 10.877 -9.321 16.452 1.00 53.69 196 LYS A CA 1
ATOM 1572 C C . LYS A 1 196 ? 10.165 -7.958 16.357 1.00 53.69 196 LYS A C 1
ATOM 1574 O O . LYS A 1 196 ? 9.486 -7.592 17.314 1.00 53.69 196 LYS A O 1
ATOM 1579 N N . PRO A 1 197 ? 10.254 -7.243 15.211 1.00 51.34 197 PRO A N 1
ATOM 1580 C CA . PRO A 1 197 ? 9.490 -6.014 14.999 1.00 51.34 197 PRO A CA 1
ATOM 1581 C C . PRO A 1 197 ? 8.009 -6.282 15.280 1.00 51.34 197 PRO A C 1
ATOM 1583 O O . PRO A 1 197 ? 7.406 -7.160 14.662 1.00 51.34 197 PRO A O 1
ATOM 1586 N N . GLN A 1 198 ? 7.458 -5.570 16.264 1.00 66.38 198 GLN A N 1
ATOM 1587 C CA . GLN A 1 198 ? 6.053 -5.674 16.642 1.00 66.38 198 GLN A CA 1
ATOM 1588 C C . GLN A 1 198 ? 5.226 -5.158 15.464 1.00 66.38 198 GLN A C 1
ATOM 1590 O O . GLN A 1 198 ? 5.332 -3.985 15.113 1.00 66.38 198 GLN A O 1
ATOM 1595 N N . GLY A 1 199 ? 4.486 -6.052 14.805 1.00 84.31 199 GLY A N 1
ATOM 1596 C CA . GLY A 1 199 ? 3.562 -5.706 13.728 1.00 84.31 199 GLY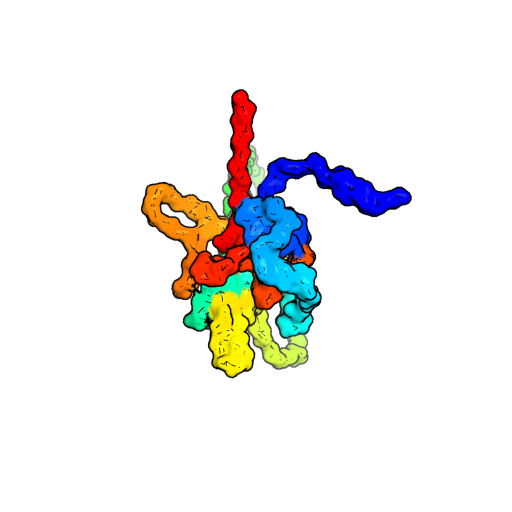 A CA 1
ATOM 1597 C C . GLY A 1 199 ? 2.355 -4.928 14.255 1.00 84.31 199 GLY A C 1
ATOM 1598 O O . GLY A 1 199 ? 2.471 -4.092 15.147 1.00 84.31 199 GLY A O 1
ATOM 1599 N N . LEU A 1 200 ? 1.174 -5.173 13.699 1.00 91.44 200 LEU A N 1
ATOM 1600 C CA . LEU A 1 200 ? -0.046 -4.563 14.229 1.00 91.44 200 LEU A CA 1
ATOM 1601 C C . LEU A 1 200 ? -0.545 -5.362 15.447 1.00 91.44 200 LEU A C 1
ATOM 1603 O O . LEU A 1 200 ? -0.472 -6.588 15.428 1.00 91.44 200 LEU A O 1
ATOM 1607 N N . ASP A 1 201 ? -1.047 -4.679 16.483 1.00 90.88 201 ASP A N 1
ATOM 1608 C CA . ASP A 1 201 ? -1.619 -5.281 17.706 1.00 90.88 201 ASP A CA 1
ATOM 1609 C C . ASP A 1 201 ? -2.972 -5.957 17.416 1.00 90.88 201 ASP A C 1
ATOM 1611 O O . ASP A 1 201 ? -4.039 -5.442 17.750 1.00 90.88 201 ASP A O 1
ATOM 1615 N N . ILE A 1 202 ? -2.912 -7.075 16.692 1.00 93.75 202 ILE A N 1
ATOM 1616 C CA . ILE A 1 202 ? -4.026 -7.951 16.322 1.00 93.75 202 ILE A CA 1
ATOM 1617 C C . ILE A 1 202 ? -3.546 -9.413 16.316 1.00 93.75 202 ILE A C 1
ATOM 1619 O O . ILE A 1 202 ? -2.342 -9.657 16.170 1.00 93.75 202 ILE A O 1
ATOM 1623 N N . PRO A 1 203 ? -4.450 -10.407 16.406 1.00 92.81 203 PRO A N 1
ATOM 1624 C CA . PRO A 1 203 ? -4.076 -11.817 16.310 1.00 92.81 203 PRO A CA 1
ATOM 1625 C C . PRO A 1 203 ? -3.319 -12.121 15.010 1.00 92.81 203 PRO A C 1
ATOM 1627 O O . PRO A 1 203 ? -3.795 -11.795 13.922 1.00 92.81 203 PRO A O 1
ATOM 1630 N N . ASN A 1 204 ? -2.143 -12.750 15.120 1.00 92.56 204 ASN A N 1
ATOM 1631 C CA . ASN A 1 204 ? -1.235 -13.051 14.001 1.00 92.56 204 ASN A CA 1
ATOM 1632 C C . ASN A 1 204 ? -0.787 -11.804 13.203 1.00 92.56 204 ASN A C 1
ATOM 1634 O O . ASN A 1 204 ? -0.465 -11.875 12.011 1.00 92.56 204 ASN A O 1
ATOM 1638 N N . GLY A 1 205 ? -0.805 -10.634 13.847 1.00 91.00 205 GLY A N 1
ATOM 1639 C CA . GLY A 1 205 ? -0.518 -9.337 13.244 1.00 91.00 205 GLY A CA 1
ATOM 1640 C C . GLY A 1 205 ? 0.965 -9.025 13.042 1.00 91.00 205 GLY A C 1
ATOM 1641 O O . GLY A 1 205 ? 1.296 -7.948 12.547 1.00 91.00 205 GLY A O 1
ATOM 1642 N N . GLU A 1 206 ? 1.885 -9.934 13.380 1.00 89.56 206 GLU A N 1
ATOM 1643 C CA . GLU A 1 206 ? 3.325 -9.647 13.472 1.00 89.56 206 GLU A CA 1
ATOM 1644 C C . GLU A 1 206 ? 3.950 -9.296 12.120 1.00 89.56 206 GLU A C 1
ATOM 1646 O O . GLU A 1 206 ? 4.972 -8.618 12.048 1.00 89.56 206 GLU A O 1
ATOM 1651 N N . LYS A 1 207 ? 3.351 -9.783 11.029 1.00 91.12 207 LYS A N 1
ATOM 1652 C CA . LYS A 1 207 ? 3.819 -9.540 9.657 1.00 91.12 207 LYS A CA 1
ATOM 1653 C C . LYS A 1 207 ? 3.032 -8.450 8.934 1.00 91.12 207 LYS A C 1
ATOM 1655 O O . LYS A 1 207 ? 3.356 -8.190 7.771 1.00 91.12 207 LYS A O 1
ATOM 1660 N N . VAL A 1 208 ? 2.018 -7.865 9.573 1.00 94.62 208 VAL A N 1
ATOM 1661 C CA . VAL A 1 208 ? 1.193 -6.804 8.986 1.00 94.62 208 VAL A CA 1
ATOM 1662 C C . VAL A 1 208 ? 2.065 -5.598 8.679 1.00 94.62 208 VAL A C 1
ATOM 1664 O O . VAL A 1 208 ? 2.949 -5.239 9.454 1.00 94.62 208 VAL A O 1
ATOM 1667 N N . ILE A 1 209 ? 1.812 -4.982 7.530 1.00 94.75 209 ILE A N 1
ATOM 1668 C CA . ILE A 1 209 ? 2.492 -3.764 7.101 1.00 94.75 209 ILE A CA 1
ATOM 1669 C C . ILE A 1 209 ? 1.478 -2.650 6.895 1.00 94.75 209 ILE A C 1
ATOM 1671 O O . ILE A 1 209 ? 0.408 -2.892 6.335 1.00 94.75 209 ILE A O 1
ATOM 1675 N N . LEU A 1 210 ? 1.837 -1.439 7.314 1.00 96.62 210 LEU A N 1
ATOM 1676 C CA . LEU A 1 210 ? 1.086 -0.230 7.001 1.00 96.62 210 LEU A CA 1
ATOM 1677 C C . LEU A 1 210 ? 1.883 0.626 6.017 1.00 96.62 210 LEU A C 1
ATOM 1679 O O . LEU A 1 210 ? 3.052 0.933 6.251 1.00 96.62 210 LEU A O 1
ATOM 1683 N N . GLU A 1 211 ? 1.246 1.024 4.920 1.00 95.69 211 GLU A N 1
ATOM 1684 C CA . GLU A 1 211 ? 1.807 1.952 3.935 1.00 95.69 211 GLU A CA 1
ATOM 1685 C C . GLU A 1 211 ? 0.762 2.987 3.497 1.00 95.69 211 GLU A C 1
ATOM 1687 O O . GLU A 1 211 ? -0.436 2.760 3.664 1.00 95.69 211 GLU A O 1
ATOM 1692 N N . PRO A 1 212 ? 1.163 4.132 2.922 1.00 95.38 212 PRO A N 1
ATOM 1693 C CA . PRO A 1 212 ? 0.224 5.009 2.231 1.00 95.38 212 PRO A CA 1
ATOM 1694 C C . PRO A 1 212 ? -0.487 4.284 1.078 1.00 95.38 212 PRO A C 1
ATOM 1696 O O . PRO A 1 212 ? 0.057 3.353 0.481 1.00 95.38 212 PRO A O 1
ATOM 1699 N N . ALA A 1 213 ? -1.680 4.738 0.693 1.00 94.06 213 ALA A N 1
ATOM 1700 C CA . ALA A 1 213 ? -2.333 4.260 -0.523 1.00 94.06 213 ALA A CA 1
ATOM 1701 C C . ALA A 1 213 ? -1.613 4.777 -1.788 1.00 94.06 213 ALA A C 1
ATOM 1703 O O . ALA A 1 213 ? -1.996 5.784 -2.384 1.00 94.06 213 ALA A O 1
ATOM 1704 N N . LEU A 1 214 ? -0.570 4.062 -2.222 1.00 94.44 214 LEU A N 1
ATOM 1705 C CA . LEU A 1 214 ? 0.309 4.460 -3.337 1.00 94.44 214 LEU A CA 1
ATOM 1706 C C . LEU A 1 214 ? -0.388 4.509 -4.699 1.00 94.44 214 LEU A C 1
ATOM 1708 O O . LEU A 1 214 ? 0.085 5.205 -5.590 1.00 94.44 214 LEU A O 1
ATOM 1712 N N . GLY A 1 215 ? -1.530 3.822 -4.828 1.00 92.50 215 GLY A N 1
ATOM 1713 C CA . GLY A 1 215 ? -2.344 3.737 -6.041 1.00 92.50 215 GLY A CA 1
ATOM 1714 C C . GLY A 1 215 ? -2.462 5.054 -6.798 1.00 92.50 215 GLY A C 1
ATOM 1715 O O . GLY A 1 215 ? -2.191 5.076 -7.990 1.00 92.50 215 GLY A O 1
ATOM 1716 N N . GLU A 1 216 ? -2.837 6.116 -6.086 1.00 90.06 216 GLU A N 1
ATOM 1717 C CA . GLU A 1 216 ? -3.082 7.461 -6.631 1.00 90.06 216 GLU A CA 1
ATOM 1718 C C . GLU A 1 216 ? -2.175 8.532 -6.023 1.00 90.06 216 GLU A C 1
ATOM 1720 O O . GLU A 1 216 ? -2.205 9.680 -6.454 1.00 90.06 216 GLU A O 1
ATOM 1725 N N . THR A 1 217 ? -1.388 8.185 -5.002 1.00 93.19 217 THR A N 1
ATOM 1726 C CA . THR A 1 217 ? -0.511 9.149 -4.317 1.00 93.19 217 THR A CA 1
ATOM 1727 C C . THR A 1 217 ? 0.923 9.122 -4.825 1.00 93.19 217 THR A C 1
ATOM 1729 O O . THR A 1 217 ? 1.622 10.116 -4.654 1.00 93.19 217 THR A O 1
ATOM 1732 N N . LEU A 1 218 ? 1.360 8.026 -5.457 1.00 95.25 218 LEU A N 1
ATOM 1733 C CA . LEU A 1 218 ? 2.709 7.887 -5.995 1.00 95.25 218 LEU A CA 1
ATOM 1734 C C . LEU A 1 218 ? 2.661 7.824 -7.531 1.00 95.25 218 LEU A C 1
ATOM 1736 O O . LEU A 1 218 ? 2.229 6.810 -8.092 1.00 95.25 218 LEU A O 1
ATOM 1740 N N . PRO A 1 219 ? 3.098 8.885 -8.231 1.00 94.25 219 PRO A N 1
ATOM 1741 C CA . PRO A 1 219 ? 3.226 8.886 -9.683 1.00 94.25 219 PRO A CA 1
ATOM 1742 C C . PRO A 1 219 ? 4.011 7.675 -10.196 1.00 94.25 219 PRO A C 1
ATOM 1744 O O . PRO A 1 219 ? 4.965 7.230 -9.564 1.00 94.25 219 PRO A O 1
ATOM 1747 N N . GLY A 1 220 ? 3.586 7.110 -11.326 1.00 94.38 220 GLY A N 1
ATOM 1748 C CA . GLY A 1 220 ? 4.204 5.910 -11.900 1.00 94.38 220 GLY A CA 1
ATOM 1749 C C . GLY A 1 220 ? 3.782 4.589 -11.248 1.00 94.38 220 GLY A C 1
ATOM 1750 O O . GLY A 1 220 ? 4.072 3.536 -11.810 1.00 94.38 220 GLY A O 1
ATOM 1751 N N . TRP A 1 221 ? 3.050 4.602 -10.121 1.00 95.88 221 TRP A N 1
ATOM 1752 C CA . TRP A 1 221 ? 2.682 3.377 -9.404 1.00 95.88 221 TRP A CA 1
ATOM 1753 C C . TRP A 1 221 ? 2.004 2.341 -10.304 1.00 95.88 221 TRP A C 1
ATOM 1755 O O . TRP A 1 221 ? 1.139 2.648 -11.135 1.00 95.88 221 TRP A O 1
ATOM 1765 N N . ARG A 1 222 ? 2.377 1.074 -10.103 1.00 95.44 222 ARG A N 1
ATOM 1766 C CA . ARG A 1 222 ? 1.795 -0.074 -10.797 1.00 95.44 222 ARG A CA 1
ATOM 1767 C C . ARG A 1 222 ? 1.569 -1.220 -9.816 1.00 95.44 222 ARG A C 1
ATOM 1769 O O . ARG A 1 222 ? 2.488 -1.571 -9.081 1.00 95.44 222 ARG A O 1
ATOM 1776 N N . PRO A 1 223 ? 0.379 -1.844 -9.791 1.00 94.50 223 PRO A N 1
ATOM 1777 C CA . PRO A 1 223 ? 0.093 -2.945 -8.882 1.00 94.50 223 PRO A CA 1
ATOM 1778 C C . PRO A 1 223 ? 0.838 -4.226 -9.273 1.00 94.50 223 PRO A C 1
ATOM 1780 O O . PRO A 1 223 ? 1.238 -4.430 -10.422 1.00 94.50 223 PRO A O 1
ATOM 1783 N N . ARG A 1 224 ? 0.929 -5.155 -8.316 1.00 93.25 224 ARG A N 1
ATOM 1784 C CA . ARG A 1 224 ? 1.650 -6.425 -8.473 1.00 93.25 224 ARG A CA 1
ATOM 1785 C C . ARG A 1 224 ? 1.196 -7.266 -9.668 1.00 93.25 224 ARG A C 1
ATOM 1787 O O . ARG A 1 224 ? 2.038 -7.827 -10.360 1.00 93.25 224 ARG A O 1
ATOM 1794 N N . ARG A 1 225 ? -0.112 -7.302 -9.953 1.00 91.94 225 ARG A N 1
ATOM 1795 C CA . ARG A 1 225 ? -0.687 -8.040 -11.097 1.00 91.94 225 ARG A CA 1
ATOM 1796 C C . ARG A 1 225 ? -0.128 -7.594 -12.453 1.00 91.94 225 ARG A C 1
ATOM 1798 O O . ARG A 1 225 ? -0.023 -8.402 -13.363 1.00 91.94 225 ARG A O 1
ATOM 1805 N N . LEU A 1 226 ? 0.288 -6.331 -12.564 1.00 94.50 226 LEU A N 1
ATOM 1806 C CA . LEU A 1 226 ? 0.913 -5.794 -13.774 1.00 94.50 226 LEU A CA 1
ATOM 1807 C C . LEU A 1 226 ? 2.436 -5.964 -13.772 1.00 94.50 226 LEU A C 1
ATOM 1809 O O . LEU A 1 226 ? 3.065 -5.708 -14.782 1.00 94.50 226 LEU A O 1
ATOM 1813 N N . GLY A 1 227 ? 3.029 -6.464 -12.683 1.00 94.06 227 GLY A N 1
ATOM 1814 C CA . GLY A 1 227 ? 4.471 -6.690 -12.545 1.00 94.06 227 GLY A CA 1
ATOM 1815 C C . GLY A 1 227 ? 5.215 -5.677 -11.669 1.00 94.06 227 GLY A C 1
ATOM 1816 O O . GLY A 1 227 ? 6.404 -5.868 -11.403 1.00 94.06 227 GLY A O 1
ATOM 1817 N N . GLY A 1 228 ? 4.512 -4.655 -11.167 1.00 95.69 228 GLY A N 1
ATOM 1818 C CA . GLY A 1 228 ? 5.030 -3.700 -10.186 1.00 95.69 228 GLY A CA 1
ATOM 1819 C C . GLY A 1 228 ? 4.818 -4.146 -8.732 1.00 95.69 228 GLY A C 1
ATOM 1820 O O . GLY A 1 228 ? 5.006 -5.315 -8.381 1.00 95.69 228 GLY A O 1
ATOM 1821 N N . GLY A 1 229 ? 4.355 -3.218 -7.897 1.00 95.62 229 GLY A N 1
ATOM 1822 C CA . GLY A 1 229 ? 4.111 -3.392 -6.468 1.00 95.62 229 GLY A CA 1
ATOM 1823 C C . GLY A 1 229 ? 5.382 -3.290 -5.625 1.00 95.62 229 GLY A C 1
ATOM 1824 O O . GLY A 1 229 ? 6.472 -3.073 -6.138 1.00 95.62 229 GLY A O 1
ATOM 1825 N N . LEU A 1 230 ? 5.238 -3.494 -4.316 1.00 95.62 230 LEU A N 1
ATOM 1826 C CA . LEU A 1 230 ? 6.348 -3.489 -3.359 1.00 95.62 230 LEU A CA 1
ATOM 1827 C C . LEU A 1 230 ? 6.392 -4.796 -2.573 1.00 95.62 230 LEU A C 1
ATOM 1829 O O . LEU A 1 230 ? 5.378 -5.471 -2.375 1.00 95.62 230 LEU A O 1
ATOM 1833 N N . GLY A 1 231 ? 7.586 -5.161 -2.121 1.00 93.00 231 GLY A N 1
ATOM 1834 C CA . GLY A 1 231 ? 7.822 -6.379 -1.366 1.00 93.00 231 GLY A CA 1
ATOM 1835 C C . GLY A 1 231 ? 7.645 -7.654 -2.193 1.00 93.00 231 GLY A C 1
ATOM 1836 O O . GLY A 1 231 ? 7.976 -7.748 -3.377 1.00 93.00 231 GLY A O 1
ATOM 1837 N N . GLY A 1 232 ? 7.145 -8.687 -1.525 1.00 86.94 232 GLY A N 1
ATOM 1838 C CA . GLY A 1 232 ? 7.041 -10.041 -2.058 1.00 86.94 232 GLY A CA 1
ATOM 1839 C C . GLY A 1 232 ? 7.575 -11.074 -1.073 1.00 86.94 232 GLY A C 1
ATOM 1840 O O . GLY A 1 232 ? 8.181 -10.739 -0.045 1.00 86.94 232 GLY A O 1
ATOM 1841 N N . ARG A 1 233 ? 7.301 -12.338 -1.384 1.00 83.50 233 ARG A N 1
ATOM 1842 C CA . ARG A 1 233 ? 7.844 -13.503 -0.686 1.00 83.50 233 ARG A CA 1
ATOM 1843 C C . ARG A 1 233 ? 9.015 -14.040 -1.501 1.00 83.50 233 ARG A C 1
ATOM 1845 O O . ARG A 1 233 ? 8.915 -14.081 -2.723 1.00 83.50 233 ARG A O 1
ATOM 1852 N N . LYS A 1 234 ? 10.118 -14.408 -0.843 1.00 80.00 234 LYS A N 1
ATOM 1853 C CA . LYS A 1 234 ? 11.330 -14.854 -1.553 1.00 80.00 234 LYS A CA 1
ATOM 1854 C C . LYS A 1 234 ? 11.041 -16.141 -2.328 1.00 80.00 234 LYS A C 1
ATOM 1856 O O . LYS A 1 234 ? 11.465 -16.262 -3.468 1.00 80.00 234 LYS A O 1
ATOM 1861 N N . GLU A 1 235 ? 10.239 -17.031 -1.745 1.00 83.25 235 GLU A N 1
ATOM 1862 C CA . GLU A 1 235 ? 9.793 -18.276 -2.372 1.00 83.25 235 GLU A CA 1
ATOM 1863 C C . GLU A 1 235 ? 8.955 -18.076 -3.646 1.00 83.25 235 GLU A C 1
ATOM 1865 O O . GLU A 1 235 ? 8.875 -18.979 -4.466 1.00 83.25 235 GLU A O 1
ATOM 1870 N N . ALA A 1 236 ? 8.366 -16.893 -3.856 1.00 80.56 236 ALA A N 1
ATOM 1871 C CA . ALA A 1 236 ? 7.547 -16.612 -5.035 1.00 80.56 236 ALA A CA 1
ATOM 1872 C C . ALA A 1 236 ? 8.366 -16.168 -6.265 1.00 80.56 236 ALA A C 1
ATOM 1874 O O . ALA A 1 236 ? 7.776 -15.795 -7.275 1.00 80.56 236 ALA A O 1
ATOM 1875 N N . GLY A 1 237 ? 9.703 -16.110 -6.174 1.00 80.81 237 GLY A N 1
ATOM 1876 C CA . GLY A 1 237 ? 10.598 -15.782 -7.296 1.00 80.81 237 GLY A CA 1
ATOM 1877 C C . GLY A 1 237 ? 10.532 -14.335 -7.806 1.00 80.81 237 GLY A C 1
ATOM 1878 O O . GLY A 1 237 ? 11.306 -13.952 -8.674 1.00 80.81 237 GLY A O 1
ATOM 1879 N N . GLN A 1 238 ? 9.642 -13.506 -7.259 1.00 84.88 238 GLN A N 1
ATOM 1880 C CA . GLN A 1 238 ? 9.490 -12.104 -7.631 1.00 84.88 238 GLN A CA 1
ATOM 1881 C C . GLN A 1 238 ? 9.599 -11.237 -6.375 1.00 84.88 238 GLN A C 1
ATOM 1883 O O . GLN A 1 238 ? 8.774 -11.333 -5.461 1.00 84.88 238 GLN A O 1
ATOM 1888 N N . LEU A 1 239 ? 10.586 -10.348 -6.323 1.00 91.69 239 LEU A N 1
ATOM 1889 C CA . LEU A 1 239 ? 10.735 -9.367 -5.250 1.00 91.69 239 LEU A CA 1
ATOM 1890 C C . LEU A 1 239 ? 10.717 -7.957 -5.823 1.00 91.69 239 LEU A C 1
ATOM 1892 O O . LEU A 1 239 ? 11.148 -7.714 -6.946 1.00 91.69 239 LEU A O 1
ATOM 1896 N N . ARG A 1 240 ? 10.164 -7.040 -5.038 1.00 95.44 240 ARG A N 1
ATOM 1897 C CA . ARG A 1 240 ? 10.231 -5.605 -5.271 1.00 95.44 240 ARG A CA 1
ATOM 1898 C C . ARG A 1 240 ? 10.680 -4.928 -3.982 1.00 95.44 240 ARG A C 1
ATOM 1900 O O . ARG A 1 240 ? 10.309 -5.374 -2.891 1.00 95.44 240 ARG A O 1
ATOM 1907 N N . PHE A 1 241 ? 11.466 -3.878 -4.103 1.00 95.38 241 PHE A N 1
ATOM 1908 C CA . PHE A 1 241 ? 12.105 -3.163 -3.009 1.00 95.38 241 PHE A CA 1
ATOM 1909 C C . PHE A 1 241 ? 11.620 -1.713 -2.949 1.00 95.38 241 PHE A C 1
ATOM 1911 O O . PHE A 1 241 ? 10.796 -1.289 -3.755 1.00 95.38 241 PHE A O 1
ATOM 1918 N N . GLY A 1 242 ? 12.066 -0.977 -1.934 1.00 94.44 242 GLY A N 1
ATOM 1919 C CA . GLY A 1 242 ? 11.626 0.390 -1.666 1.00 94.44 242 GLY A CA 1
ATOM 1920 C C . GLY A 1 242 ? 10.306 0.496 -0.893 1.00 94.44 242 GLY A C 1
ATOM 1921 O O . GLY A 1 242 ? 9.800 1.601 -0.711 1.00 94.44 242 GLY A O 1
ATOM 1922 N N . GLY A 1 243 ? 9.748 -0.622 -0.418 1.00 93.75 243 GLY A N 1
ATOM 1923 C CA . GLY A 1 243 ? 8.600 -0.637 0.500 1.00 93.75 243 GLY A CA 1
ATOM 1924 C C . GLY A 1 243 ? 9.022 -0.872 1.947 1.00 93.75 243 GLY A C 1
ATOM 1925 O O . GLY A 1 243 ? 10.170 -1.207 2.226 1.00 93.75 243 GLY A O 1
ATOM 1926 N N . VAL A 1 244 ? 8.090 -0.785 2.890 1.00 91.56 244 VAL A N 1
ATOM 1927 C CA . VAL A 1 244 ? 8.366 -1.018 4.317 1.00 91.56 244 VAL A CA 1
ATOM 1928 C C . VAL A 1 244 ? 8.806 -2.460 4.574 1.00 91.56 244 VAL A C 1
ATOM 1930 O O . VAL A 1 244 ? 9.739 -2.709 5.331 1.00 91.56 244 VAL A O 1
ATOM 1933 N N . ALA A 1 245 ? 8.174 -3.428 3.907 1.00 90.31 245 ALA A N 1
ATOM 1934 C CA . ALA A 1 245 ? 8.513 -4.842 4.072 1.00 90.31 245 ALA A CA 1
ATOM 1935 C C . ALA A 1 245 ? 9.896 -5.216 3.507 1.00 90.31 245 ALA A C 1
ATOM 1937 O O . ALA A 1 245 ? 10.477 -6.229 3.905 1.00 90.31 245 ALA A O 1
ATOM 1938 N N . ARG A 1 246 ? 10.363 -4.462 2.507 1.00 91.88 246 ARG A N 1
ATOM 1939 C CA . ARG A 1 246 ? 11.601 -4.679 1.749 1.00 91.88 246 ARG A CA 1
ATOM 1940 C C . ARG A 1 246 ? 12.141 -3.306 1.336 1.00 91.88 246 ARG A C 1
ATOM 1942 O O . ARG A 1 246 ? 11.919 -2.908 0.193 1.00 91.88 246 ARG A O 1
ATOM 1949 N N . PRO A 1 247 ? 12.783 -2.562 2.250 1.00 93.88 247 PRO A N 1
ATOM 1950 C CA . PRO A 1 247 ? 13.418 -1.306 1.879 1.00 93.88 247 PRO A CA 1
ATOM 1951 C C . PRO A 1 247 ? 14.582 -1.584 0.927 1.00 93.88 247 PRO A C 1
ATOM 1953 O O . PRO A 1 247 ? 15.085 -2.714 0.873 1.00 93.88 247 PRO A O 1
ATOM 1956 N N . PHE A 1 248 ? 15.015 -0.561 0.196 1.00 93.81 248 PHE A N 1
ATOM 1957 C CA . PHE A 1 248 ? 16.296 -0.629 -0.493 1.00 93.81 248 PHE A CA 1
ATOM 1958 C C . PHE A 1 248 ? 17.411 -0.888 0.522 1.00 93.81 248 PHE A C 1
ATOM 1960 O O . PHE A 1 248 ? 17.334 -0.469 1.683 1.00 93.81 248 PHE A O 1
ATOM 1967 N N . ARG A 1 249 ? 18.460 -1.583 0.092 1.00 91.19 249 ARG A N 1
ATOM 1968 C CA . ARG A 1 249 ? 19.707 -1.712 0.846 1.00 91.19 249 ARG A CA 1
ATOM 1969 C C . ARG A 1 249 ? 20.690 -0.668 0.352 1.00 91.19 249 ARG A C 1
ATOM 1971 O O . ARG A 1 249 ? 20.814 -0.467 -0.846 1.00 91.19 249 ARG A O 1
ATOM 1978 N N . ARG A 1 250 ? 21.379 0.003 1.272 1.00 85.62 250 ARG A N 1
ATOM 1979 C CA . ARG A 1 250 ? 22.406 0.970 0.891 1.00 85.62 250 ARG A CA 1
ATOM 1980 C C . ARG A 1 250 ? 23.564 0.217 0.215 1.00 85.62 250 ARG A C 1
ATOM 1982 O O . ARG A 1 250 ? 24.034 -0.751 0.817 1.00 85.62 250 ARG A O 1
ATOM 1989 N N . PRO A 1 251 ? 24.011 0.626 -0.987 1.00 79.50 251 PRO A N 1
ATOM 1990 C CA . PRO A 1 251 ? 25.203 0.057 -1.606 1.00 79.50 251 PRO A CA 1
ATOM 1991 C C . PRO A 1 251 ? 26.425 0.200 -0.695 1.00 79.50 251 PRO A C 1
ATOM 1993 O O . PRO A 1 251 ? 26.557 1.195 0.025 1.00 79.50 251 PRO A O 1
ATOM 1996 N N . PHE A 1 252 ? 27.326 -0.780 -0.730 1.00 78.06 252 PHE A N 1
ATOM 1997 C CA . PHE A 1 252 ? 28.611 -0.673 -0.044 1.00 78.06 252 PHE A CA 1
ATOM 1998 C C . PHE A 1 252 ? 29.502 0.313 -0.805 1.00 78.06 252 PHE A C 1
ATOM 2000 O O . PHE A 1 252 ? 29.774 0.119 -1.987 1.00 78.06 252 PHE A O 1
ATOM 2007 N N . THR A 1 253 ? 29.961 1.369 -0.139 1.00 72.12 253 THR A N 1
ATOM 2008 C CA . THR A 1 253 ? 30.985 2.264 -0.684 1.00 72.12 253 THR A CA 1
ATOM 2009 C C . THR A 1 253 ? 32.354 1.714 -0.298 1.00 72.12 253 THR A C 1
ATOM 2011 O O . THR A 1 253 ? 32.726 1.786 0.872 1.00 72.12 253 THR A O 1
ATOM 2014 N N . PHE A 1 254 ? 33.102 1.157 -1.251 1.00 61.19 254 PHE A N 1
ATOM 2015 C CA . PHE A 1 254 ? 34.529 0.905 -1.051 1.00 61.19 254 PHE A CA 1
ATOM 2016 C C . PHE A 1 254 ? 35.272 2.233 -1.220 1.00 61.19 254 PHE A C 1
ATOM 2018 O O . PHE A 1 254 ? 35.323 2.782 -2.317 1.00 61.19 254 PHE A O 1
ATOM 2025 N N . SER A 1 255 ? 35.812 2.778 -0.132 1.00 61.69 255 SER A N 1
ATOM 2026 C CA . SER A 1 255 ? 36.813 3.839 -0.222 1.00 61.69 255 SER A CA 1
ATOM 2027 C C . SER A 1 255 ? 38.135 3.194 -0.628 1.00 61.69 255 SER A C 1
ATOM 2029 O O . SER A 1 255 ? 38.697 2.427 0.154 1.00 61.69 255 SER A O 1
ATOM 2031 N N . HIS A 1 256 ? 38.617 3.473 -1.837 1.00 54.41 256 HIS A N 1
ATOM 2032 C CA . HIS A 1 256 ? 40.011 3.207 -2.178 1.00 54.41 256 HIS A CA 1
ATOM 2033 C C . HIS A 1 256 ? 40.874 4.165 -1.348 1.00 54.41 256 HIS A C 1
ATOM 2035 O O . HIS A 1 256 ? 40.837 5.373 -1.576 1.00 54.41 256 HIS A O 1
ATOM 2041 N N . THR A 1 257 ? 41.537 3.629 -0.323 1.00 49.81 257 THR A N 1
ATOM 2042 C CA . THR A 1 257 ? 42.635 4.287 0.401 1.00 49.81 257 THR A CA 1
ATOM 2043 C C . THR A 1 257 ? 43.902 4.253 -0.425 1.00 49.81 257 THR A C 1
ATOM 2045 O O . THR A 1 257 ? 44.156 3.168 -1.000 1.00 49.81 257 THR A O 1
#

pLDDT: mean 77.43, std 22.31, range [33.34, 97.44]

Foldseek 3Di:
DDPVVVVVVVCPPPPDADQAPVVVLADQQQLQQDQQSPGDDDDDPLSVLLVPDDDDFDCCVVVVFDLLQKKKKAQADQPDDDVLVLVLLVCLLVVLVVPVVPPPPDDDDDDDDDDDDDDDDDDDDDDDDDPDDDDPPPDDDDPPPRDFDKDFDADPPPRGGPRMIMTGGPDSVSLVSSLVSLVCQQPPDDPPDDDHRCATPGVVRRLMDIDRSCSPRHHSDDDVVSSGDAADDVVVVGHTENGPNRTRDHDDDDDDD

InterPro domains:
  IPR012677 Nucleotide-binding alpha-beta plait domain superfamily [G3DSA:3.30.70.330] (65-240)
  IPR035979 RNA-binding domain superfamily [SSF54928] (149-233)
  IPR051183 U1 snRNP 70 kDa and U11/U12 snRNP 35 kDa [PTHR13952] (27-250)

Radius of gyration: 26.23 Å; chains: 1; bounding box: 80×64×76 Å

Organism: Calicophoron daubneyi (NCBI:txid300641)